Protein AF-A0A085MP18-F1 (afdb_monomer_lite)

Foldseek 3Di:
DDDDVVVVVVVVVPPCPDDDDDDDPVVVVVVLPDDPPCPVCVVLVVVLCVVPVDLCPLLVVLLVVCVVDPLAADPPVSVVVLVVSLVVLVVVLVVLVVVVVVPDVVCPSVNVSSVVRSVVSVVSVCSNVVSNLVVLVVCCLAVNLDDDPVSVNRDDPVSVVVSNVVNVVQQVVQCVVPVVNPDDPSPDPDPDPDPDDDDDDPDPPPDDPPDDDDD

Organism: NCBI:txid68888

pLDDT: mean 71.6, std 22.75, range [28.17, 95.94]

Radius of gyration: 25.49 Å; chains: 1; bounding box: 56×32×98 Å

Secondary structure (DSSP, 8-state):
---SHHHHHHHHTT---PPPS---HHHHHHHTT--S-HHHHHHHHHHHHHH-TTTTHHHHHHHHHHHHSTTPSP-HHHHHHHHHHHHHHHHHHHHHHHHHHTT-GGGHHHHHHHHHHHHHHHHHHHHHHHHHHHHHHHHHHHT-SS--HHHHHTS-HHHHHHHHHHHHHHHHHHHHH-TTS---TTS--S--S-S----------TT--S-----

Sequence (215 aa):
MAAPAIDEWNYRCRRTSWPPRRQNSRQVLFDALEFKSPEKFNNHFKYSITKNPYRMNACVHLVEETIREPLQQYQDERLRSIFEEMKNLYDSNKMDVQSAIEGSPELFTIIQDRHCSILRMKRCVIAYLYHRLKEIERLRWTTGGVLPMDVRENLSEMEIEWFQNYSRNLTFYMGSVDPDGFLDLTQNMQPPENLYVRVMSCVFPKSVASQWPTF

Inter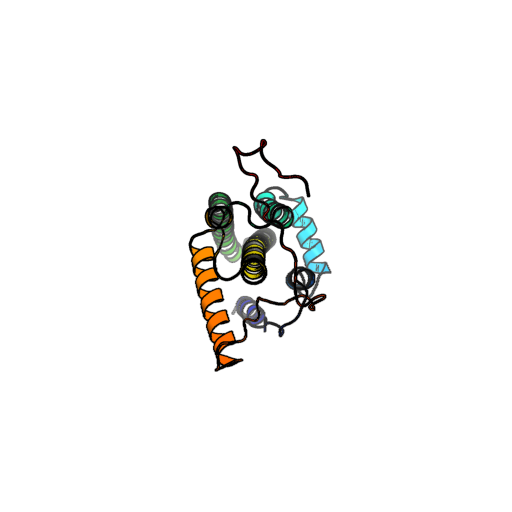Pro domains:
  IPR005339 GINS complex, subunit Psf1 [PTHR12914] (62-200)
  IPR005339 GINS complex, subunit Psf1 [cd11710] (74-178)
  IPR021151 GINS subunit, domain A [PF05916] (114-176)
  IPR036224 GINS, helical bundle-like domain superfamily [SSF158573] (66-192)

Structure (mmCIF, N/CA/C/O backbone):
data_AF-A0A085MP18-F1
#
_entry.id   AF-A0A085MP18-F1
#
loop_
_atom_site.group_PDB
_atom_site.id
_atom_site.type_symbol
_atom_site.label_atom_id
_atom_site.label_alt_id
_atom_site.label_comp_id
_atom_site.label_asym_id
_atom_site.label_entity_id
_atom_site.label_seq_id
_atom_site.pdbx_PDB_ins_code
_atom_site.Cartn_x
_atom_site.Cartn_y
_atom_site.Cartn_z
_atom_site.occupancy
_atom_site.B_iso_or_equiv
_atom_site.auth_seq_id
_atom_site.auth_comp_id
_atom_site.auth_asym_id
_atom_site.auth_atom_id
_atom_site.pdbx_PDB_model_num
ATOM 1 N N . MET A 1 1 ? -3.395 -2.450 45.069 1.00 32.38 1 MET A N 1
ATOM 2 C CA . MET A 1 1 ? -2.591 -3.451 44.333 1.00 32.38 1 MET A CA 1
ATOM 3 C C . MET A 1 1 ? -3.415 -3.956 43.154 1.00 32.38 1 MET A C 1
ATOM 5 O O . MET A 1 1 ? -4.154 -4.914 43.307 1.00 32.38 1 MET A O 1
ATOM 9 N N . ALA A 1 2 ? -3.369 -3.272 42.012 1.00 34.00 2 ALA A N 1
ATOM 10 C CA . ALA A 1 2 ? -4.040 -3.715 40.791 1.00 34.00 2 ALA A CA 1
ATOM 11 C C . ALA A 1 2 ? -3.320 -3.098 39.587 1.00 34.00 2 ALA A C 1
ATOM 13 O O . ALA A 1 2 ? -3.498 -1.914 39.334 1.00 34.00 2 ALA A O 1
ATOM 14 N N . ALA A 1 3 ? -2.464 -3.881 38.923 1.00 38.75 3 ALA A N 1
ATOM 15 C CA . ALA A 1 3 ? -2.133 -3.779 37.494 1.00 38.75 3 ALA A CA 1
ATOM 16 C C . ALA A 1 3 ? -0.996 -4.762 37.135 1.00 38.75 3 ALA A C 1
ATOM 18 O O . ALA A 1 3 ? 0.172 -4.410 37.265 1.00 38.75 3 ALA A O 1
ATOM 19 N N . PRO A 1 4 ? -1.314 -5.984 36.664 1.00 37.97 4 PRO A N 1
ATOM 20 C CA . PRO A 1 4 ? -0.376 -6.759 35.846 1.00 37.97 4 PRO A CA 1
ATOM 21 C C . PRO A 1 4 ? -0.887 -7.019 34.412 1.00 37.97 4 PRO A C 1
ATOM 23 O O . PRO A 1 4 ? -0.125 -7.456 33.557 1.00 37.97 4 PRO A O 1
ATOM 26 N N . ALA A 1 5 ? -2.161 -6.739 34.107 1.00 36.97 5 ALA A N 1
ATOM 27 C CA . ALA A 1 5 ? -2.796 -7.188 32.860 1.00 36.97 5 ALA A CA 1
ATOM 28 C C . ALA A 1 5 ? -2.488 -6.320 31.620 1.00 36.97 5 ALA A C 1
ATOM 30 O O . ALA A 1 5 ? -2.564 -6.808 30.493 1.00 36.97 5 ALA A O 1
ATOM 31 N N . ILE A 1 6 ? -2.124 -5.046 31.806 1.00 34.44 6 ILE A N 1
ATOM 32 C CA . ILE A 1 6 ? -1.805 -4.125 30.697 1.00 34.44 6 ILE A CA 1
ATOM 33 C C . ILE A 1 6 ? -0.374 -4.341 30.172 1.00 34.44 6 ILE A C 1
ATOM 35 O O . ILE A 1 6 ? -0.136 -4.236 28.965 1.00 34.44 6 ILE A O 1
ATOM 39 N N . ASP A 1 7 ? 0.561 -4.745 31.034 1.00 31.95 7 ASP A N 1
ATOM 40 C CA . ASP A 1 7 ? 1.958 -4.958 30.640 1.00 31.95 7 ASP A CA 1
ATOM 41 C C . ASP A 1 7 ? 2.177 -6.274 29.879 1.00 31.95 7 ASP A C 1
ATOM 43 O O . ASP A 1 7 ? 2.961 -6.306 28.927 1.00 31.95 7 ASP A O 1
ATOM 47 N N . GLU A 1 8 ? 1.413 -7.333 30.176 1.00 31.97 8 GLU A N 1
ATOM 48 C CA . GLU A 1 8 ? 1.431 -8.565 29.369 1.00 31.97 8 GLU A CA 1
ATOM 49 C C . GLU A 1 8 ? 0.934 -8.343 27.929 1.00 31.97 8 GLU A C 1
ATOM 51 O O . GLU A 1 8 ? 1.413 -8.997 26.993 1.00 31.97 8 GLU A O 1
ATOM 56 N N . TRP A 1 9 ? 0.013 -7.396 27.724 1.00 32.53 9 TRP A N 1
ATOM 57 C CA . TRP A 1 9 ? -0.527 -7.063 26.401 1.00 32.53 9 TRP A CA 1
ATOM 58 C C . TRP A 1 9 ? 0.508 -6.354 25.517 1.00 32.53 9 TRP A C 1
ATOM 60 O O . TRP A 1 9 ? 0.686 -6.707 24.345 1.00 32.53 9 TRP A O 1
ATOM 70 N N . ASN A 1 10 ? 1.280 -5.432 26.100 1.00 32.09 10 ASN A N 1
ATOM 71 C CA . ASN A 1 10 ? 2.396 -4.763 25.425 1.00 32.09 10 ASN A CA 1
ATOM 72 C C . ASN A 1 10 ? 3.589 -5.703 25.171 1.00 32.09 10 ASN A C 1
ATOM 74 O O . ASN A 1 10 ? 4.330 -5.526 24.197 1.00 32.09 10 ASN A O 1
ATOM 78 N N . TYR A 1 11 ? 3.776 -6.728 26.007 1.00 30.67 11 TYR A N 1
ATOM 79 C CA . TYR A 1 11 ? 4.850 -7.713 25.844 1.00 30.67 11 TYR A CA 1
ATOM 80 C C . TYR A 1 11 ? 4.586 -8.692 24.687 1.00 30.67 11 TYR A C 1
ATOM 82 O O . TYR A 1 11 ? 5.515 -9.120 23.998 1.00 30.67 11 TYR A O 1
ATOM 90 N N . ARG A 1 12 ? 3.314 -9.011 24.406 1.00 32.72 12 ARG A N 1
ATOM 91 C CA . ARG A 1 12 ? 2.933 -9.980 23.363 1.00 32.72 12 ARG A CA 1
ATOM 92 C C . ARG A 1 12 ? 2.954 -9.395 21.941 1.00 32.72 12 ARG A C 1
ATOM 94 O O . ARG A 1 12 ? 3.160 -10.142 20.987 1.00 32.72 12 ARG A O 1
ATOM 101 N N . CYS A 1 13 ? 2.854 -8.070 21.793 1.00 34.66 13 CYS A N 1
ATOM 102 C CA . CYS A 1 13 ? 2.978 -7.383 20.498 1.00 34.66 13 CYS A CA 1
ATOM 103 C C . CYS A 1 13 ? 4.426 -7.288 19.971 1.00 34.66 13 CYS A C 1
ATOM 105 O O . CYS A 1 13 ? 4.623 -7.086 18.775 1.00 34.66 13 CYS A O 1
ATOM 107 N N . ARG A 1 14 ? 5.448 -7.484 20.821 1.00 29.56 14 ARG A N 1
ATOM 108 C CA . ARG A 1 14 ? 6.875 -7.405 20.439 1.00 29.56 14 ARG A CA 1
ATOM 109 C C . ARG A 1 14 ? 7.450 -8.669 19.778 1.00 29.56 14 ARG A C 1
ATOM 111 O O . ARG A 1 14 ? 8.586 -8.634 19.321 1.00 29.56 14 ARG A O 1
ATOM 118 N N . ARG A 1 15 ? 6.698 -9.776 19.688 1.00 28.17 15 ARG A N 1
ATOM 119 C CA . ARG A 1 15 ? 7.160 -11.057 19.099 1.00 28.17 15 ARG A CA 1
ATOM 120 C C . ARG A 1 15 ? 6.639 -11.339 17.682 1.00 28.17 15 ARG A C 1
ATOM 122 O O . ARG A 1 15 ? 6.400 -12.491 17.335 1.00 28.17 15 ARG A O 1
ATOM 129 N N . THR A 1 16 ? 6.479 -10.324 16.840 1.00 34.88 16 THR A N 1
ATOM 130 C CA . THR A 1 16 ? 6.367 -10.549 15.387 1.00 34.88 16 THR A CA 1
ATOM 131 C C . THR A 1 16 ? 7.745 -10.387 14.752 1.00 34.88 16 THR A 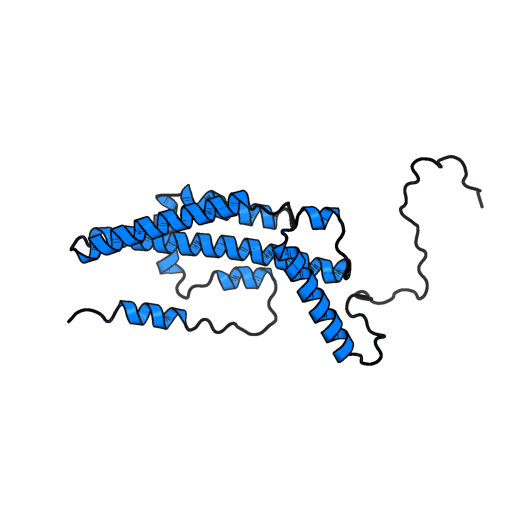C 1
ATOM 133 O O . THR A 1 16 ? 8.039 -9.424 14.053 1.00 34.88 16 THR A O 1
ATOM 136 N N . SER A 1 17 ? 8.636 -11.338 15.041 1.00 30.42 17 SER A N 1
ATOM 137 C CA . SER A 1 17 ? 9.819 -11.545 14.209 1.00 30.42 17 SER A CA 1
ATOM 138 C C . SER A 1 17 ? 9.333 -11.952 12.817 1.00 30.42 17 SER A C 1
ATOM 140 O O . SER A 1 17 ? 8.748 -13.023 12.657 1.00 30.42 17 SER A O 1
ATOM 142 N N . TRP A 1 18 ? 9.522 -11.067 11.841 1.00 30.58 18 TRP A N 1
ATOM 143 C CA . TRP A 1 18 ? 9.264 -11.321 10.424 1.00 30.58 18 TRP A CA 1
ATOM 144 C C . TRP A 1 18 ? 9.945 -12.626 9.969 1.00 30.58 18 TRP A C 1
ATOM 146 O O . TRP A 1 18 ? 11.120 -12.819 10.291 1.00 30.58 18 TRP A O 1
ATOM 156 N N . PRO A 1 19 ? 9.263 -13.522 9.230 1.00 28.81 19 PRO A N 1
ATOM 157 C CA . PRO A 1 19 ? 9.902 -14.714 8.685 1.00 28.81 19 PRO A CA 1
ATOM 158 C C . PRO A 1 19 ? 10.741 -14.365 7.434 1.00 28.81 19 PRO A C 1
ATOM 160 O O . PRO A 1 19 ? 10.497 -13.341 6.787 1.00 28.81 19 PRO A O 1
ATOM 163 N N . PRO A 1 20 ? 11.748 -15.187 7.077 1.00 30.53 20 PRO A N 1
ATOM 164 C CA . PRO A 1 20 ? 12.646 -14.904 5.963 1.00 30.53 20 PRO A CA 1
ATOM 165 C C . PRO A 1 20 ? 12.002 -15.155 4.586 1.00 30.53 20 PRO A C 1
ATOM 167 O O . PRO A 1 20 ? 11.101 -15.974 4.422 1.00 30.53 20 PRO A O 1
ATOM 170 N N . ARG A 1 21 ? 12.504 -14.413 3.587 1.00 42.03 21 ARG A N 1
ATOM 171 C CA . ARG A 1 21 ? 12.051 -14.340 2.184 1.00 42.03 21 ARG A CA 1
ATOM 172 C C . ARG A 1 21 ? 11.872 -15.703 1.505 1.00 42.03 21 ARG A C 1
ATOM 174 O O . ARG A 1 21 ? 12.857 -16.380 1.230 1.00 42.03 21 ARG A O 1
ATOM 181 N N . ARG A 1 22 ? 10.633 -15.979 1.088 1.00 39.25 22 ARG A N 1
ATOM 182 C CA . ARG A 1 22 ? 10.172 -16.434 -0.247 1.00 39.25 22 ARG A CA 1
ATOM 183 C C . ARG A 1 22 ? 8.798 -17.074 -0.057 1.00 39.25 22 ARG A C 1
ATOM 185 O O . ARG A 1 22 ? 8.693 -18.283 0.095 1.00 39.25 22 ARG A O 1
ATOM 192 N N . GLN A 1 23 ? 7.741 -16.271 -0.066 1.00 33.69 23 GLN A N 1
ATOM 193 C CA . GLN A 1 23 ? 6.381 -16.799 -0.107 1.00 33.69 23 GLN A CA 1
ATOM 194 C C . GLN A 1 23 ? 5.549 -16.022 -1.120 1.00 33.69 23 GLN A C 1
ATOM 196 O O . GLN A 1 23 ? 5.652 -14.804 -1.251 1.00 33.69 23 GLN A O 1
ATOM 201 N N . ASN A 1 24 ? 4.785 -16.802 -1.879 1.00 34.78 24 ASN A N 1
ATOM 202 C CA . ASN A 1 24 ? 3.879 -16.407 -2.945 1.00 34.78 24 ASN A CA 1
ATOM 203 C C . ASN A 1 24 ? 2.939 -15.288 -2.452 1.00 34.78 24 ASN A C 1
ATOM 205 O O . ASN A 1 24 ? 2.485 -15.342 -1.311 1.00 34.78 24 ASN A O 1
ATOM 209 N N . SER A 1 25 ? 2.618 -14.287 -3.275 1.00 35.41 25 SER A N 1
ATOM 210 C CA . SER A 1 25 ? 1.815 -13.111 -2.871 1.00 35.41 25 SER A CA 1
ATOM 211 C C . SER A 1 25 ? 0.443 -13.475 -2.278 1.00 35.41 25 SER A C 1
ATOM 213 O O . SER A 1 25 ? -0.059 -12.774 -1.402 1.00 35.41 25 SER A O 1
ATOM 215 N N . ARG A 1 26 ? -0.118 -14.629 -2.663 1.00 35.62 26 ARG A N 1
ATOM 216 C CA . ARG A 1 26 ? -1.319 -15.217 -2.041 1.00 35.62 26 ARG A CA 1
ATOM 217 C C . ARG A 1 26 ? -1.088 -15.760 -0.626 1.00 35.62 26 ARG A C 1
ATOM 219 O O . ARG A 1 26 ? -1.972 -15.630 0.211 1.00 35.62 26 ARG A O 1
ATOM 226 N N . GLN A 1 27 ? 0.084 -16.329 -0.347 1.00 34.81 27 GLN A N 1
ATOM 227 C CA . GLN A 1 27 ? 0.436 -16.876 0.967 1.00 34.81 27 GLN A CA 1
ATOM 228 C C . GLN A 1 27 ? 0.750 -15.763 1.970 1.00 34.81 27 GLN A C 1
ATOM 230 O O . GLN A 1 27 ? 0.351 -15.859 3.116 1.00 34.81 27 GLN A O 1
ATOM 235 N N . VAL A 1 28 ? 1.363 -14.658 1.533 1.00 41.47 28 VAL A N 1
ATOM 236 C CA . VAL A 1 28 ? 1.602 -13.484 2.396 1.00 41.47 28 VAL A CA 1
ATOM 237 C C . VAL A 1 28 ? 0.282 -12.875 2.889 1.00 41.47 28 VAL A C 1
ATOM 239 O O . VAL A 1 28 ? 0.182 -12.463 4.043 1.00 41.47 28 VAL A O 1
ATOM 242 N N . LEU A 1 29 ? -0.751 -12.861 2.038 1.00 41.00 29 LEU A N 1
ATOM 243 C CA . LEU A 1 29 ? -2.108 -12.454 2.416 1.00 41.00 29 LEU A CA 1
ATOM 244 C C . LEU A 1 29 ? -2.783 -13.464 3.355 1.00 41.00 29 LEU A C 1
ATOM 246 O O . LEU A 1 29 ? -3.494 -13.048 4.264 1.00 41.00 29 LEU A O 1
ATOM 250 N N . PHE A 1 30 ? -2.548 -14.764 3.162 1.00 35.88 30 PHE A N 1
ATOM 251 C CA . PHE A 1 30 ? -3.090 -15.826 4.018 1.00 35.88 30 PHE A CA 1
ATOM 252 C C . PHE A 1 30 ? -2.423 -15.851 5.405 1.00 35.88 30 PHE A C 1
ATOM 254 O O . PHE A 1 30 ? -3.110 -15.905 6.421 1.00 35.88 30 PHE A O 1
ATOM 261 N N . ASP A 1 31 ? -1.102 -15.692 5.466 1.00 34.47 31 ASP A N 1
ATOM 262 C CA . ASP A 1 31 ? -0.315 -15.720 6.703 1.00 34.47 31 ASP A CA 1
ATOM 263 C C . ASP A 1 31 ? -0.487 -14.421 7.518 1.00 34.47 31 ASP A C 1
ATOM 265 O O . ASP A 1 31 ? -0.469 -14.444 8.749 1.00 34.47 31 ASP A O 1
ATOM 269 N N . ALA A 1 32 ? -0.760 -13.279 6.866 1.00 41.66 32 ALA A N 1
ATOM 270 C CA . ALA A 1 32 ? -1.139 -12.031 7.544 1.00 41.66 32 ALA A CA 1
ATOM 271 C C . ALA A 1 32 ? -2.483 -12.128 8.300 1.00 41.66 32 ALA A C 1
ATOM 273 O O . ALA A 1 32 ? -2.793 -11.274 9.142 1.00 41.66 32 ALA A O 1
ATOM 274 N N . LEU A 1 33 ? -3.284 -13.160 8.017 1.00 43.19 33 LEU A N 1
ATOM 275 C CA . LEU A 1 33 ? -4.575 -13.414 8.653 1.00 43.19 33 LEU A CA 1
ATOM 276 C C . LEU A 1 33 ? -4.480 -14.360 9.864 1.00 43.19 33 LEU A C 1
ATOM 278 O O . LEU A 1 33 ? -5.434 -14.421 10.644 1.00 43.19 33 LEU A O 1
ATOM 282 N N . GLU A 1 34 ? -3.348 -15.027 10.106 1.00 34.56 34 GLU A N 1
ATOM 283 C CA . GLU A 1 34 ? -3.232 -16.031 11.172 1.00 34.56 34 GLU A CA 1
ATOM 284 C C . GLU A 1 34 ? -2.767 -15.447 12.518 1.00 34.56 34 GLU A C 1
ATOM 286 O O . GLU A 1 34 ? -1.608 -15.510 12.931 1.00 34.56 34 GLU A O 1
ATOM 291 N N . PHE A 1 35 ? -3.729 -14.912 13.275 1.00 40.66 35 PHE A N 1
ATOM 292 C CA . PHE A 1 35 ? -3.601 -14.770 14.728 1.00 40.66 35 PHE A CA 1
ATOM 293 C C . PHE A 1 35 ? -3.874 -16.139 15.384 1.00 40.66 35 PHE A C 1
ATOM 295 O O . PHE A 1 35 ? -4.904 -16.754 15.123 1.00 40.66 35 PHE A O 1
ATOM 302 N N . LYS A 1 36 ? -2.954 -16.608 16.243 1.00 39.28 36 LYS A N 1
ATOM 303 C CA . LYS A 1 36 ? -2.778 -17.996 16.752 1.00 39.28 36 LYS A CA 1
ATOM 304 C C . LYS A 1 36 ? -3.931 -18.670 17.541 1.00 39.28 36 LYS A C 1
ATOM 306 O O . LYS A 1 36 ? -3.693 -19.624 18.274 1.00 39.28 36 LYS A O 1
ATOM 311 N N . SER A 1 37 ? -5.182 -18.244 17.410 1.00 38.84 37 SER A N 1
ATOM 312 C CA . SER A 1 37 ? -6.337 -19.070 17.792 1.00 38.84 37 SER A CA 1
ATOM 313 C C . SER A 1 37 ? -7.547 -18.665 16.947 1.00 38.84 37 SER A C 1
ATOM 315 O O . SER A 1 37 ? -8.256 -17.720 17.309 1.00 38.84 37 SER A O 1
ATOM 317 N N . PRO A 1 38 ? -7.778 -19.354 15.814 1.00 41.84 38 PRO A N 1
ATOM 318 C CA . PRO A 1 38 ? -8.824 -18.996 14.864 1.00 41.84 38 PRO A CA 1
ATOM 319 C C . PRO A 1 38 ? -10.209 -19.011 15.509 1.00 41.84 38 PRO A C 1
ATOM 321 O O . PRO A 1 38 ? -11.009 -18.123 15.267 1.00 41.84 38 PRO A O 1
ATOM 324 N N . GLU A 1 39 ? -10.495 -19.967 16.390 1.00 39.00 39 GLU A N 1
ATOM 325 C CA . GLU A 1 39 ? -11.868 -20.257 16.821 1.00 39.00 39 GLU A CA 1
ATOM 326 C C . GLU A 1 39 ? -12.457 -19.230 17.798 1.00 39.00 39 GLU A C 1
ATOM 328 O O . GLU A 1 39 ? -13.614 -18.829 17.661 1.00 39.00 39 GLU A O 1
ATOM 333 N N . LYS A 1 40 ? -11.663 -18.748 18.764 1.00 37.41 40 LYS A N 1
ATOM 334 C CA . LYS A 1 40 ? -12.136 -17.774 19.766 1.00 37.41 40 LYS A CA 1
ATOM 335 C C . LYS A 1 40 ? -12.283 -16.373 19.185 1.00 37.41 40 LYS A C 1
ATOM 337 O O . LYS A 1 40 ? -13.227 -15.668 19.534 1.00 37.41 40 LYS A O 1
ATOM 342 N N . PHE A 1 41 ? -11.389 -15.999 18.269 1.00 41.78 41 PHE A N 1
ATOM 343 C CA . PHE A 1 41 ? -11.536 -14.775 17.494 1.00 41.78 41 PHE A CA 1
ATOM 344 C C . PHE A 1 41 ? -12.759 -14.899 16.585 1.00 41.78 41 PHE A C 1
ATOM 346 O O . PHE A 1 41 ? -13.673 -14.105 16.715 1.00 41.78 41 PHE A O 1
ATOM 353 N N . ASN A 1 42 ? -12.859 -15.951 15.769 1.00 41.97 42 ASN A N 1
ATOM 354 C CA . ASN A 1 42 ? -13.912 -16.109 14.761 1.00 41.97 42 ASN A CA 1
ATOM 355 C C . ASN A 1 42 ? -15.337 -16.142 15.351 1.00 41.97 42 ASN A C 1
ATOM 357 O O . ASN A 1 42 ? -16.258 -15.627 14.727 1.00 41.97 42 ASN A O 1
ATOM 361 N N . ASN A 1 43 ? -15.535 -16.653 16.572 1.00 37.81 43 ASN A N 1
ATOM 362 C CA . ASN A 1 43 ? -16.853 -16.638 17.221 1.00 37.81 43 ASN A CA 1
ATOM 363 C C . ASN A 1 43 ? -17.251 -15.256 17.769 1.00 37.81 43 ASN A C 1
ATOM 365 O O . ASN A 1 43 ? -18.392 -14.841 17.580 1.00 37.81 43 ASN A O 1
ATOM 369 N N . HIS A 1 44 ? -16.328 -14.511 18.387 1.00 42.28 44 HIS A N 1
ATOM 370 C CA . HIS A 1 44 ? -16.600 -13.134 18.828 1.00 42.28 44 HIS A CA 1
ATOM 371 C C . HIS A 1 44 ? -16.681 -12.167 17.631 1.00 42.28 44 HIS A C 1
ATOM 373 O O . HIS A 1 44 ? -17.521 -11.275 17.602 1.00 42.28 44 HIS A O 1
ATOM 379 N N . PHE A 1 45 ? -15.870 -12.422 16.601 1.00 44.78 45 PHE A N 1
ATOM 380 C CA . PHE A 1 45 ? -15.791 -11.670 15.349 1.00 44.78 45 PHE A CA 1
ATOM 381 C C . PHE A 1 45 ? -17.021 -11.885 14.458 1.00 44.78 45 PHE A C 1
ATOM 383 O O . PHE A 1 45 ? -17.520 -10.937 13.862 1.00 44.78 45 PHE A O 1
ATOM 390 N N . LYS A 1 46 ? -17.581 -13.104 14.404 1.00 42.75 46 LYS A N 1
ATOM 391 C CA . LYS A 1 46 ? -18.899 -13.340 13.788 1.00 42.75 46 LYS A CA 1
ATOM 392 C C . LYS A 1 46 ? -19.986 -12.537 14.500 1.00 42.75 46 LYS A C 1
ATOM 394 O O . LYS A 1 46 ? -20.789 -11.904 13.826 1.00 42.75 46 LYS A O 1
ATOM 399 N N . TYR A 1 47 ? -19.972 -12.508 15.834 1.00 39.66 47 TYR A N 1
ATOM 400 C CA . TYR A 1 47 ? -20.948 -11.758 16.631 1.00 39.66 47 TYR A CA 1
ATOM 401 C C . TYR A 1 47 ? -20.849 -10.233 16.445 1.00 39.66 47 TYR A C 1
ATOM 403 O O . TYR A 1 47 ? -21.882 -9.563 16.356 1.00 39.66 47 TYR A O 1
ATOM 411 N N . SER A 1 48 ? -19.644 -9.671 16.327 1.00 41.25 48 SER A N 1
ATOM 412 C CA . SER A 1 48 ? -19.465 -8.240 16.057 1.00 41.25 48 SER A CA 1
ATOM 413 C C . SER A 1 48 ? -19.801 -7.840 14.621 1.00 41.25 48 SER A C 1
ATOM 415 O O . SER A 1 48 ? -20.512 -6.855 14.413 1.00 41.25 48 SER A O 1
ATOM 417 N N . ILE A 1 49 ? -19.403 -8.646 13.627 1.00 43.56 49 ILE A N 1
ATOM 418 C CA . ILE A 1 49 ? -19.783 -8.440 12.218 1.00 43.56 49 ILE A CA 1
ATOM 419 C C . ILE A 1 49 ? -21.311 -8.451 12.055 1.00 43.56 49 ILE A C 1
ATOM 421 O O . ILE A 1 49 ? -21.848 -7.652 11.290 1.00 43.56 49 ILE A O 1
ATOM 425 N N . THR A 1 50 ? -22.030 -9.298 12.801 1.00 45.38 50 THR A N 1
ATOM 426 C CA . THR A 1 50 ? -23.501 -9.347 12.736 1.00 45.38 50 THR A CA 1
ATOM 427 C C . THR A 1 50 ? -24.206 -8.146 13.368 1.00 45.38 50 THR A C 1
ATOM 429 O O . THR A 1 50 ? -25.353 -7.885 13.017 1.00 45.38 50 THR A O 1
ATOM 432 N N . LYS A 1 51 ? -23.559 -7.400 14.277 1.00 44.25 51 LYS A N 1
ATOM 433 C CA . LYS A 1 51 ? -24.188 -6.254 14.959 1.00 44.25 51 LYS A CA 1
ATOM 434 C C . LYS A 1 51 ? -23.888 -4.901 14.315 1.00 44.25 51 LYS A C 1
ATOM 436 O O . LYS A 1 51 ? -24.672 -3.977 14.514 1.00 44.25 51 LYS A O 1
ATOM 441 N N . ASN A 1 52 ? -22.809 -4.764 13.540 1.00 48.34 52 ASN A N 1
ATOM 442 C CA . ASN A 1 52 ? -22.530 -3.522 12.813 1.00 48.34 52 ASN A CA 1
ATOM 443 C C . ASN A 1 52 ? -21.839 -3.770 11.455 1.00 48.34 52 ASN A C 1
ATOM 445 O O . ASN A 1 52 ? -20.666 -3.435 11.276 1.00 48.34 52 ASN A O 1
ATOM 449 N N . PRO A 1 53 ? -22.558 -4.355 10.480 1.00 52.31 53 PRO A N 1
ATOM 450 C CA . PRO A 1 53 ? -21.997 -4.718 9.181 1.00 52.31 53 PRO A CA 1
ATOM 451 C C . PRO A 1 53 ? -21.618 -3.508 8.318 1.00 52.31 53 PRO A C 1
ATOM 453 O O . PRO A 1 53 ? -20.996 -3.698 7.286 1.00 52.31 53 PRO A O 1
ATOM 456 N N . TYR A 1 54 ? -21.968 -2.276 8.702 1.00 53.69 54 TYR A N 1
ATOM 457 C CA . TYR A 1 54 ? -21.831 -1.103 7.834 1.00 53.69 54 TYR A CA 1
ATOM 458 C C . TYR A 1 54 ? -20.525 -0.321 8.019 1.00 53.69 54 TYR A C 1
ATOM 460 O O . TYR A 1 54 ? -20.036 0.256 7.051 1.00 53.69 54 TYR A O 1
ATOM 468 N N . ARG A 1 55 ? -19.915 -0.338 9.215 1.00 57.00 55 ARG A N 1
ATOM 469 C CA . ARG A 1 55 ? -18.709 0.469 9.511 1.00 57.00 55 ARG A CA 1
ATOM 470 C C . ARG A 1 55 ? -17.466 0.055 8.714 1.00 57.00 55 ARG A C 1
ATOM 472 O O . ARG A 1 55 ? -16.651 0.877 8.340 1.00 57.00 55 ARG A O 1
ATOM 479 N N . MET A 1 56 ? -17.311 -1.229 8.390 1.00 66.00 56 MET A N 1
ATOM 480 C CA . MET A 1 56 ? -16.089 -1.729 7.732 1.00 66.00 56 MET A CA 1
ATOM 481 C C . MET A 1 56 ? -16.169 -1.833 6.211 1.00 66.00 56 MET A C 1
ATOM 483 O O . MET A 1 56 ? -15.155 -2.137 5.576 1.00 66.00 56 MET A O 1
ATOM 487 N N . ASN A 1 57 ? -17.343 -1.612 5.619 1.00 74.44 57 ASN A N 1
ATOM 488 C CA . ASN A 1 57 ? -17.571 -1.904 4.204 1.00 74.44 57 ASN A CA 1
ATOM 489 C C . ASN A 1 57 ? -16.658 -1.079 3.298 1.00 74.44 57 ASN A C 1
ATOM 491 O O . ASN A 1 57 ? -16.122 -1.610 2.331 1.00 74.44 57 ASN A O 1
ATOM 495 N N . ALA A 1 58 ? -16.381 0.177 3.658 1.00 78.56 58 ALA A N 1
ATOM 496 C CA . ALA A 1 58 ? -15.492 1.038 2.884 1.00 78.56 58 ALA A CA 1
ATOM 497 C C . ALA A 1 58 ? -14.068 0.465 2.755 1.00 78.56 58 ALA A C 1
ATOM 499 O O . ALA A 1 58 ? -13.517 0.448 1.656 1.00 78.56 58 ALA A O 1
ATOM 500 N N . CYS A 1 59 ? -13.499 -0.052 3.851 1.00 80.94 59 CYS A N 1
ATOM 501 C CA . CYS A 1 59 ? -12.161 -0.654 3.869 1.00 80.94 59 CYS A CA 1
ATOM 502 C C . CYS A 1 59 ? -12.096 -1.967 3.082 1.00 80.94 59 CYS A C 1
ATOM 504 O O . CYS A 1 59 ? -11.098 -2.248 2.425 1.00 80.94 59 CYS A O 1
ATOM 506 N N . VAL A 1 60 ? -13.136 -2.796 3.191 1.00 81.62 60 VAL A N 1
ATOM 507 C CA . VAL A 1 60 ? -13.183 -4.099 2.514 1.00 81.62 60 VAL A CA 1
ATOM 508 C C . VAL A 1 60 ? -13.342 -3.903 1.011 1.00 81.62 60 VAL A C 1
ATOM 510 O O . VAL A 1 60 ? -12.562 -4.466 0.249 1.00 81.62 60 VAL A O 1
ATOM 513 N N . HIS A 1 61 ? -14.262 -3.034 0.592 1.00 85.00 61 HIS A N 1
ATOM 514 C CA . HIS A 1 61 ? -14.448 -2.707 -0.818 1.00 85.00 61 HIS A CA 1
ATOM 515 C C . HIS A 1 61 ? -13.195 -2.087 -1.444 1.00 85.00 61 HIS A C 1
ATOM 517 O O . HIS A 1 61 ? -12.838 -2.465 -2.553 1.00 85.00 61 HIS A O 1
ATOM 523 N N . LEU A 1 62 ? -12.464 -1.230 -0.717 1.00 86.19 62 LEU A N 1
ATOM 524 C CA . LEU A 1 62 ? -11.181 -0.691 -1.187 1.00 86.19 62 LEU A CA 1
ATOM 525 C C . LEU A 1 62 ? -10.182 -1.808 -1.551 1.00 86.19 62 LEU A C 1
ATOM 527 O O . LEU A 1 62 ? -9.506 -1.744 -2.578 1.00 86.19 62 LEU A O 1
ATOM 531 N N . VAL A 1 63 ? -10.093 -2.848 -0.718 1.00 85.94 63 VAL A N 1
ATOM 532 C CA . VAL A 1 63 ? -9.206 -3.993 -0.972 1.00 85.94 63 VAL A CA 1
ATOM 533 C C . VAL A 1 63 ? -9.720 -4.843 -2.136 1.00 85.94 63 VAL A C 1
ATOM 535 O O . VAL A 1 63 ? -8.933 -5.233 -2.994 1.00 85.94 63 VAL A O 1
ATOM 538 N N . GLU A 1 64 ? -11.024 -5.115 -2.196 1.00 85.69 64 GLU A N 1
ATOM 539 C CA . GLU A 1 64 ? -11.635 -5.900 -3.277 1.00 85.69 64 GLU A CA 1
ATOM 540 C C . GLU A 1 64 ? -11.470 -5.241 -4.651 1.00 85.69 64 GLU A C 1
ATOM 542 O O . GLU A 1 64 ? -11.129 -5.922 -5.618 1.00 85.69 64 GLU A O 1
ATOM 547 N N . GLU A 1 65 ? -11.680 -3.927 -4.739 1.00 86.69 65 GLU A N 1
ATOM 548 C CA . GLU A 1 65 ? -11.482 -3.137 -5.960 1.00 86.69 65 GLU A CA 1
ATOM 549 C C . GLU A 1 65 ? -10.026 -3.216 -6.433 1.00 86.69 65 GLU A C 1
ATOM 551 O O . GLU A 1 65 ? -9.762 -3.516 -7.594 1.00 86.69 65 GLU A O 1
ATOM 556 N N . THR A 1 66 ? -9.080 -3.071 -5.504 1.00 86.06 66 THR A N 1
ATOM 557 C CA . THR A 1 66 ? -7.638 -3.092 -5.800 1.00 86.06 66 THR A CA 1
ATOM 558 C C . THR A 1 66 ? -7.146 -4.447 -6.306 1.00 86.06 66 THR A C 1
ATOM 560 O O . THR A 1 66 ? -6.188 -4.514 -7.075 1.00 86.06 66 THR A O 1
ATOM 563 N N . ILE A 1 67 ? -7.792 -5.538 -5.884 1.00 85.00 67 ILE A N 1
ATOM 564 C CA . ILE A 1 67 ? -7.500 -6.887 -6.385 1.00 85.00 67 ILE A CA 1
ATOM 565 C C . ILE A 1 67 ? -8.050 -7.076 -7.806 1.00 85.00 67 ILE A C 1
ATOM 567 O O . ILE A 1 67 ? -7.454 -7.808 -8.596 1.00 85.00 67 ILE A O 1
ATOM 571 N N . ARG A 1 68 ? -9.189 -6.453 -8.136 1.00 86.44 68 ARG A N 1
ATOM 572 C CA . ARG A 1 68 ? -9.807 -6.557 -9.468 1.00 86.44 68 ARG A CA 1
ATOM 573 C C . ARG A 1 68 ? -9.049 -5.742 -10.504 1.00 86.44 68 ARG A C 1
ATOM 575 O O . ARG A 1 68 ? -8.778 -6.246 -11.589 1.00 86.44 68 ARG A O 1
ATOM 582 N N . GLU A 1 69 ? -8.721 -4.504 -10.160 1.00 84.81 69 GLU A N 1
ATOM 583 C CA . GLU A 1 69 ? -8.060 -3.562 -11.053 1.00 84.81 69 GLU A CA 1
ATOM 584 C C . GLU A 1 69 ? -6.785 -3.031 -10.385 1.00 84.81 69 GLU A C 1
ATOM 586 O O . GLU A 1 69 ? -6.835 -2.138 -9.532 1.00 84.81 69 GLU A O 1
ATOM 591 N N . PRO A 1 70 ? -5.615 -3.593 -10.734 1.00 78.00 70 PRO A N 1
ATOM 592 C CA . PRO A 1 70 ? -4.356 -3.135 -10.174 1.00 78.00 70 PRO A CA 1
ATOM 593 C C . PRO A 1 70 ? -4.018 -1.731 -10.693 1.00 78.00 70 PRO A C 1
ATOM 595 O O . PRO A 1 70 ? -4.164 -1.444 -11.878 1.00 78.00 70 PRO A O 1
ATOM 598 N N . LEU A 1 71 ? -3.502 -0.876 -9.803 1.00 83.56 71 LEU A N 1
ATOM 599 C CA . LEU A 1 71 ? -3.021 0.480 -10.119 1.00 83.56 71 LEU A CA 1
ATOM 600 C C . LEU A 1 71 ? -4.079 1.433 -10.702 1.00 83.56 71 LEU A C 1
ATOM 602 O O . LEU A 1 71 ? -3.769 2.287 -11.532 1.00 83.56 71 LEU A O 1
ATOM 606 N N . GLN A 1 72 ? -5.311 1.345 -10.198 1.00 87.75 72 GLN A N 1
ATOM 607 C CA . GLN A 1 72 ? -6.285 2.434 -10.311 1.00 87.75 72 GLN A CA 1
ATOM 608 C C . GLN A 1 72 ? -5.754 3.736 -9.690 1.00 87.75 72 GLN A C 1
ATOM 610 O O . GLN A 1 72 ? -4.783 3.727 -8.923 1.00 87.75 72 GLN A O 1
ATOM 615 N N . GLN A 1 73 ? -6.425 4.852 -9.973 1.00 91.00 73 GLN A N 1
ATOM 616 C CA . GLN A 1 73 ? -6.124 6.138 -9.352 1.00 91.00 73 GLN A CA 1
ATOM 617 C C . GLN A 1 73 ? -6.062 6.019 -7.821 1.00 91.00 73 GLN A C 1
ATOM 619 O O . GLN A 1 73 ? -6.925 5.403 -7.189 1.00 91.00 73 GLN A O 1
ATOM 624 N N . TYR A 1 74 ? -5.019 6.594 -7.221 1.00 91.31 74 TYR A N 1
ATOM 625 C CA . TYR A 1 74 ? -4.812 6.563 -5.778 1.00 91.31 74 TYR A CA 1
ATOM 626 C C . TYR A 1 74 ? -6.008 7.176 -5.022 1.00 91.31 74 TYR A C 1
ATOM 628 O O . TYR A 1 74 ? -6.308 8.362 -5.154 1.00 91.31 74 TYR A O 1
ATOM 636 N N . GLN A 1 75 ? -6.686 6.360 -4.207 1.00 90.19 75 GLN A N 1
ATOM 637 C CA . GLN A 1 75 ? -7.913 6.744 -3.498 1.00 90.19 75 GLN A CA 1
ATOM 638 C C . GLN A 1 75 ? -7.631 7.536 -2.199 1.00 90.19 75 GLN A C 1
ATOM 640 O O . GLN A 1 75 ? -7.949 7.068 -1.103 1.00 90.19 75 GLN A O 1
ATOM 645 N N . ASP A 1 76 ? -7.039 8.734 -2.301 1.00 91.25 76 ASP A N 1
ATOM 646 C CA . ASP A 1 76 ? -6.668 9.550 -1.125 1.00 91.25 76 ASP A CA 1
ATOM 647 C C . ASP A 1 76 ? -7.881 9.920 -0.256 1.00 91.25 76 ASP A C 1
ATOM 649 O O . ASP A 1 76 ? -7.864 9.746 0.960 1.00 91.25 76 ASP A O 1
ATOM 653 N N . GLU A 1 77 ? -8.982 10.344 -0.881 1.00 91.19 77 GLU A N 1
ATOM 654 C CA . GLU A 1 77 ? -10.188 10.775 -0.161 1.00 91.19 77 GLU A CA 1
ATOM 655 C C . GLU A 1 77 ? -10.811 9.638 0.663 1.00 91.19 77 GLU A C 1
ATOM 657 O O . GLU A 1 77 ? -11.207 9.813 1.818 1.00 91.19 77 GLU A O 1
ATOM 662 N N . ARG A 1 78 ? -10.825 8.422 0.108 1.00 89.38 78 ARG A N 1
ATOM 663 C CA . ARG A 1 78 ? -11.357 7.250 0.810 1.00 89.38 78 ARG A CA 1
ATOM 664 C C . ARG A 1 78 ? -10.457 6.837 1.967 1.00 89.38 78 ARG A C 1
ATOM 666 O O . ARG A 1 78 ? -10.964 6.476 3.026 1.00 89.38 78 ARG A O 1
ATOM 673 N N . LEU A 1 79 ? -9.137 6.918 1.795 1.00 92.12 79 LEU A N 1
ATOM 674 C CA . LEU A 1 79 ? -8.190 6.679 2.883 1.00 92.12 79 LEU A CA 1
ATOM 675 C C . LEU A 1 79 ? -8.348 7.710 4.004 1.00 92.12 79 LEU A C 1
ATOM 677 O O . LEU A 1 79 ? -8.377 7.319 5.169 1.00 92.12 79 LEU A O 1
ATOM 681 N N . ARG A 1 80 ? -8.518 8.997 3.674 1.00 92.75 80 ARG A N 1
ATOM 682 C CA . ARG A 1 80 ? -8.794 10.053 4.663 1.00 92.75 80 ARG A CA 1
ATOM 683 C C . ARG A 1 80 ? -10.059 9.762 5.460 1.00 92.75 80 ARG A C 1
ATOM 685 O O . ARG A 1 80 ? -10.005 9.776 6.687 1.00 92.75 80 ARG A O 1
ATOM 692 N N . SER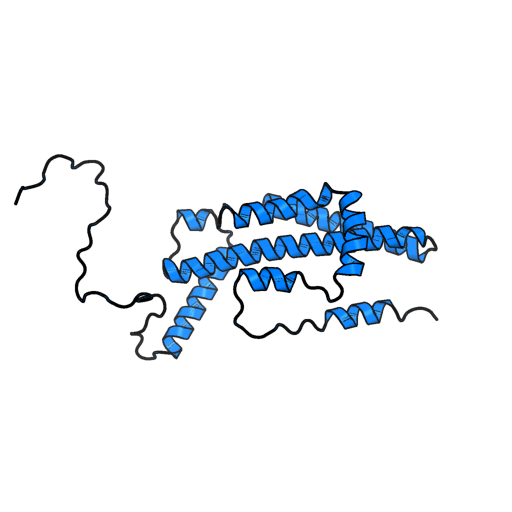 A 1 81 ? -11.150 9.411 4.779 1.00 91.62 81 SER A N 1
ATOM 693 C CA . SER A 1 81 ? -12.410 9.029 5.424 1.00 91.62 81 SER A CA 1
ATOM 694 C C . SER A 1 81 ? -12.239 7.823 6.362 1.00 91.62 81 SER A C 1
ATOM 696 O O . SER A 1 81 ? -12.681 7.858 7.511 1.00 91.62 81 SER A O 1
ATOM 698 N N . ILE A 1 82 ? -11.514 6.786 5.925 1.00 91.12 82 ILE A N 1
ATOM 699 C CA . ILE A 1 82 ? -11.196 5.613 6.754 1.00 91.12 82 ILE A CA 1
ATOM 700 C C . ILE A 1 82 ? -10.381 6.014 7.991 1.00 91.12 82 ILE A C 1
ATOM 702 O O . ILE A 1 82 ? -10.661 5.538 9.093 1.00 91.12 82 ILE A O 1
ATOM 706 N N . PHE A 1 83 ? -9.374 6.878 7.842 1.00 93.62 83 PHE A N 1
ATOM 707 C CA . PHE A 1 83 ? -8.556 7.332 8.967 1.00 93.62 83 PHE A CA 1
ATOM 708 C C . PHE A 1 83 ? -9.343 8.185 9.960 1.00 93.62 83 PHE A C 1
ATOM 710 O O . PHE A 1 83 ? -9.141 8.050 11.169 1.00 93.62 83 PHE A O 1
ATOM 717 N N . GLU A 1 84 ? -10.258 9.023 9.479 1.00 93.44 84 GLU A N 1
ATOM 718 C CA . GLU A 1 84 ? -11.158 9.794 10.331 1.00 93.44 84 GLU A CA 1
ATOM 719 C C . GLU A 1 84 ? -12.093 8.874 11.125 1.00 93.44 84 GLU A C 1
ATOM 721 O O . GLU A 1 84 ? -12.222 9.019 12.341 1.00 93.44 84 GLU A O 1
ATOM 726 N N . GLU A 1 85 ? -12.660 7.848 10.486 1.00 90.62 85 GLU A N 1
ATOM 727 C CA . GLU A 1 85 ? -13.458 6.841 11.185 1.00 90.62 85 GLU A CA 1
ATOM 728 C C . GLU A 1 85 ? -12.628 6.078 12.229 1.00 90.62 85 GLU A C 1
ATOM 730 O O . GLU A 1 85 ? -13.063 5.922 13.373 1.00 90.62 85 GLU A O 1
ATOM 735 N N . MET A 1 86 ? -11.408 5.649 11.884 1.00 91.44 86 MET A N 1
ATOM 736 C CA . MET A 1 86 ? -10.499 4.993 12.831 1.00 91.44 86 MET A CA 1
ATOM 737 C C . MET A 1 86 ? -10.202 5.880 14.044 1.00 91.44 86 MET A C 1
ATOM 739 O O . MET A 1 86 ? -10.161 5.379 15.170 1.00 91.44 86 MET A O 1
ATOM 743 N N . LYS A 1 87 ? -10.011 7.186 13.828 1.00 93.75 87 LYS A N 1
ATOM 744 C CA . LYS A 1 87 ? -9.781 8.163 14.895 1.00 93.75 87 LYS A CA 1
ATOM 745 C C . LYS A 1 87 ? -11.014 8.318 15.782 1.00 93.75 87 LYS A C 1
ATOM 747 O O . LYS A 1 87 ? -10.899 8.194 16.997 1.00 93.75 87 LYS A O 1
ATOM 752 N N . ASN A 1 88 ? -12.195 8.474 15.189 1.00 92.00 88 ASN A N 1
ATOM 753 C CA . ASN A 1 88 ? -13.453 8.581 15.928 1.00 92.00 88 ASN A CA 1
ATOM 754 C C . ASN A 1 88 ? -13.723 7.331 16.781 1.00 92.00 88 ASN A C 1
ATOM 756 O O . ASN A 1 88 ? -14.146 7.433 17.937 1.00 92.00 88 ASN A O 1
ATOM 760 N N . LEU A 1 89 ? -13.440 6.140 16.241 1.00 89.00 89 LEU A N 1
ATOM 761 C CA . LEU A 1 89 ? -13.520 4.883 16.986 1.00 89.00 89 LEU A CA 1
ATOM 762 C C . LEU A 1 89 ? -12.526 4.846 18.142 1.00 89.00 89 LEU A C 1
ATOM 764 O O . LEU A 1 89 ? -12.889 4.409 19.232 1.00 89.00 89 LEU A O 1
ATOM 768 N N . TYR A 1 90 ? -11.293 5.294 17.913 1.00 92.31 90 TYR A N 1
ATOM 769 C CA . TYR A 1 90 ? -10.253 5.335 18.933 1.00 92.31 90 TYR A CA 1
ATOM 770 C C . TYR A 1 90 ? -10.619 6.283 20.081 1.00 92.31 90 TYR A C 1
ATOM 772 O O . TYR A 1 90 ? -10.550 5.877 21.241 1.00 92.31 90 TYR A O 1
ATOM 780 N N . ASP A 1 91 ? -11.073 7.496 19.769 1.00 93.75 91 ASP A N 1
ATOM 781 C CA . ASP A 1 91 ? -11.457 8.500 20.763 1.00 93.75 91 ASP A CA 1
ATOM 782 C C . ASP A 1 91 ? -12.672 8.033 21.580 1.00 93.75 91 ASP A C 1
ATOM 784 O O . ASP A 1 91 ? -12.638 8.054 22.811 1.00 93.75 91 ASP A O 1
ATOM 788 N N . SER A 1 92 ? -13.695 7.482 20.914 1.00 90.12 92 SER A N 1
ATOM 789 C CA . SER A 1 92 ? -14.855 6.880 21.593 1.00 90.12 92 SER A CA 1
ATOM 790 C C . SER A 1 92 ? -14.439 5.710 22.490 1.00 90.12 92 SER A C 1
ATOM 792 O O . SER A 1 92 ? -14.924 5.552 23.606 1.00 90.12 92 SER A O 1
ATOM 794 N N . ASN A 1 93 ? -13.529 4.858 22.010 1.00 89.19 93 ASN A N 1
ATOM 795 C CA . ASN A 1 93 ? -13.022 3.724 22.777 1.00 89.19 93 ASN A CA 1
ATOM 796 C C . ASN A 1 93 ? -12.231 4.172 24.012 1.00 89.19 93 ASN A C 1
ATOM 798 O O . ASN A 1 93 ? -12.327 3.549 25.064 1.00 89.19 93 ASN A O 1
ATOM 802 N N . LYS A 1 94 ? -11.468 5.261 23.899 1.00 89.94 94 LYS A N 1
ATOM 803 C CA . LYS A 1 94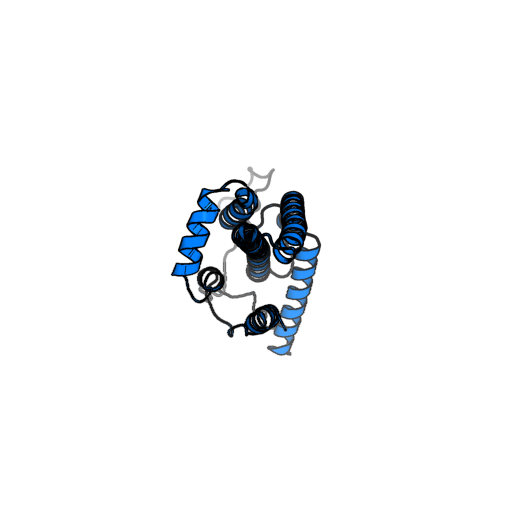 ? -10.716 5.848 25.011 1.00 89.94 94 LYS A CA 1
ATOM 804 C C . LYS A 1 94 ? -11.645 6.366 26.113 1.00 89.94 94 LYS A C 1
ATOM 806 O O . LYS A 1 94 ? -11.339 6.160 27.285 1.00 89.94 94 LYS A O 1
ATOM 811 N N . MET A 1 95 ? -12.762 7.000 25.747 1.00 90.12 95 MET A N 1
ATOM 812 C CA . MET A 1 95 ? -13.776 7.443 26.711 1.00 90.12 95 MET A CA 1
ATOM 813 C C . MET A 1 95 ? -14.397 6.257 27.458 1.00 90.12 95 MET A C 1
ATOM 815 O O . MET A 1 95 ? -14.414 6.256 28.685 1.00 90.12 95 MET A O 1
ATOM 819 N N . ASP A 1 96 ? -14.806 5.209 26.740 1.00 85.81 96 ASP A N 1
ATOM 820 C CA . ASP A 1 96 ? -15.429 4.034 27.363 1.00 85.81 96 ASP A CA 1
ATOM 821 C C . ASP A 1 96 ? -14.457 3.270 28.274 1.00 85.81 96 ASP A C 1
ATOM 823 O O . ASP A 1 96 ? -14.863 2.747 29.307 1.00 85.81 96 ASP A O 1
ATOM 827 N N . VAL A 1 97 ? -13.161 3.230 27.938 1.00 86.25 97 VAL A N 1
ATOM 828 C CA . VAL A 1 97 ? -12.127 2.661 28.821 1.00 86.25 97 VAL A CA 1
ATOM 829 C C . VAL A 1 97 ? -12.048 3.427 30.140 1.00 86.25 97 VAL A C 1
ATOM 831 O O . VAL A 1 97 ? -11.951 2.799 31.194 1.00 86.25 97 VAL A O 1
ATOM 834 N N . GLN A 1 98 ? -12.111 4.760 30.097 1.00 87.19 98 GLN A N 1
ATOM 835 C CA . GLN A 1 98 ? -12.101 5.587 31.302 1.00 87.19 98 GLN A CA 1
ATOM 836 C C . GLN A 1 98 ? -13.327 5.290 32.180 1.00 87.19 98 GLN A C 1
ATOM 838 O O . GLN A 1 98 ? -13.178 5.016 33.369 1.00 87.19 98 GLN A O 1
ATOM 843 N N . SER A 1 99 ? -14.520 5.225 31.583 1.00 84.38 99 SER A N 1
ATOM 844 C CA . SER A 1 99 ? -15.753 4.883 32.302 1.00 84.38 99 SER A CA 1
ATOM 845 C C . SER A 1 99 ? -15.758 3.448 32.847 1.00 84.38 99 SER A C 1
ATOM 847 O O . SER A 1 99 ? -16.277 3.198 33.937 1.00 84.38 99 SER A O 1
ATOM 849 N N . ALA A 1 100 ? -15.148 2.491 32.141 1.00 82.31 100 ALA A N 1
ATOM 850 C CA . ALA A 1 100 ? -15.040 1.109 32.607 1.00 82.31 100 ALA A CA 1
ATOM 851 C C . ALA A 1 100 ? -14.169 0.993 33.871 1.00 82.31 100 ALA A C 1
ATOM 853 O O . ALA A 1 100 ? -14.485 0.208 34.767 1.00 82.31 100 ALA A O 1
ATOM 854 N N . ILE A 1 101 ? -13.105 1.800 33.974 1.00 79.81 101 ILE A N 1
ATOM 855 C CA . ILE A 1 101 ? -12.247 1.881 35.170 1.00 79.81 101 ILE A CA 1
ATOM 856 C C . ILE A 1 101 ? -13.026 2.443 36.370 1.00 79.81 101 ILE A C 1
ATOM 858 O O . ILE A 1 101 ? -12.806 2.010 37.499 1.00 79.81 101 ILE A O 1
ATOM 862 N N . GLU A 1 102 ? -13.965 3.358 36.127 1.00 82.31 102 GLU A N 1
ATOM 863 C CA . GLU A 1 102 ? -14.816 3.992 37.146 1.00 82.31 102 GLU A CA 1
ATOM 864 C C . GLU A 1 102 ? -15.944 3.081 37.673 1.00 82.31 102 GLU A C 1
ATOM 866 O O . GLU A 1 102 ? -16.656 3.468 38.598 1.00 82.31 102 GLU A O 1
ATOM 871 N N . GLY A 1 103 ? -16.074 1.853 37.153 1.00 80.62 103 GLY A N 1
ATOM 872 C CA . GLY A 1 103 ? -16.959 0.824 37.713 1.00 80.62 103 GLY A CA 1
ATOM 873 C C . GLY A 1 103 ? -18.089 0.341 36.802 1.00 80.62 103 GLY A C 1
ATOM 874 O O . GLY A 1 103 ? -19.041 -0.240 37.314 1.00 80.62 103 GLY A O 1
ATOM 875 N N . SER A 1 104 ? -17.986 0.537 35.481 1.00 77.25 104 SER A N 1
ATOM 876 C CA . SER A 1 104 ? -18.953 0.035 34.480 1.00 77.25 104 SER A CA 1
ATOM 877 C C . SER A 1 104 ? -18.385 -1.137 33.647 1.00 77.25 104 SER A C 1
ATOM 879 O O . SER A 1 104 ? -17.976 -0.970 32.492 1.00 77.25 104 SER A O 1
ATOM 881 N N . PRO A 1 105 ? -18.301 -2.361 34.209 1.00 74.06 105 PRO A N 1
ATOM 882 C CA . PRO A 1 105 ? -17.698 -3.513 33.533 1.00 74.06 105 PRO A CA 1
ATOM 883 C C . PRO A 1 105 ? -18.466 -3.972 32.278 1.00 74.06 105 PRO A C 1
ATOM 885 O O . PRO A 1 105 ? -17.905 -4.658 31.422 1.00 74.06 105 PRO A O 1
ATOM 888 N N . GLU A 1 106 ? -19.732 -3.591 32.111 1.00 79.50 106 GLU A N 1
ATOM 889 C CA . GLU A 1 106 ? -20.528 -3.875 30.912 1.00 79.50 106 GLU A CA 1
ATOM 890 C C . GLU A 1 106 ? -19.908 -3.320 29.614 1.00 79.50 106 GLU A C 1
ATOM 892 O O . GLU A 1 106 ? -20.112 -3.890 28.535 1.00 79.50 106 GLU A O 1
ATOM 897 N N . LEU A 1 107 ? -19.079 -2.272 29.708 1.00 74.69 107 LEU A N 1
ATOM 898 C CA . LEU A 1 107 ? -18.425 -1.639 28.560 1.00 74.69 107 LEU A CA 1
ATOM 899 C C . LEU A 1 107 ? -17.281 -2.471 27.962 1.00 74.69 107 LEU A C 1
ATOM 901 O O . LEU A 1 107 ? -16.890 -2.228 26.819 1.00 74.69 107 LEU A O 1
ATOM 905 N N . PHE A 1 108 ? -16.764 -3.489 28.664 1.00 78.25 108 PHE A N 1
ATOM 906 C CA . PHE A 1 108 ? -15.620 -4.276 28.179 1.00 78.25 108 PHE A CA 1
ATOM 907 C C . PHE A 1 108 ? -15.864 -4.919 26.810 1.00 78.25 108 PHE A C 1
ATOM 909 O O . PHE A 1 108 ? -14.958 -4.956 25.977 1.00 78.25 108 PHE A O 1
ATOM 916 N N . THR A 1 109 ? -17.084 -5.393 26.555 1.00 77.88 109 THR A N 1
ATOM 917 C CA . THR A 1 109 ? -17.437 -6.015 25.269 1.00 77.88 109 THR A CA 1
ATOM 918 C C . THR A 1 109 ? -17.413 -5.008 24.117 1.00 77.88 109 THR A C 1
ATOM 920 O O . THR A 1 109 ? -16.887 -5.303 23.047 1.00 77.88 109 THR A O 1
ATOM 923 N N . ILE A 1 110 ? -17.905 -3.790 24.355 1.00 79.25 110 ILE A N 1
ATOM 924 C CA . ILE A 1 110 ? -17.911 -2.693 23.379 1.00 79.25 110 ILE A CA 1
ATOM 925 C C . ILE A 1 110 ? -16.479 -2.224 23.101 1.00 79.25 110 ILE A C 1
ATOM 927 O O . ILE A 1 110 ? -16.115 -1.984 21.948 1.00 79.25 110 ILE A O 1
ATOM 931 N N . ILE A 1 111 ? -15.650 -2.145 24.144 1.00 78.88 111 ILE A N 1
ATOM 932 C CA . ILE A 1 111 ? -14.242 -1.759 24.023 1.00 78.88 111 ILE A CA 1
ATOM 933 C C . ILE A 1 111 ? -13.472 -2.769 23.164 1.00 78.88 111 ILE A C 1
ATOM 935 O O . ILE A 1 111 ? -12.716 -2.396 22.262 1.00 78.88 111 ILE A O 1
ATOM 939 N N . GLN A 1 112 ? -13.679 -4.064 23.421 1.00 81.44 112 GLN A N 1
ATOM 940 C CA . GLN A 1 112 ? -13.063 -5.138 22.642 1.00 81.44 112 GLN A CA 1
ATOM 941 C C . GLN A 1 112 ? -13.503 -5.097 21.178 1.00 81.44 112 GLN A C 1
ATOM 943 O O . GLN A 1 112 ? -12.657 -5.183 20.287 1.00 81.44 112 GLN A O 1
ATOM 948 N N . ASP A 1 113 ? -14.796 -4.898 20.924 1.00 77.81 113 ASP A N 1
ATOM 949 C CA . ASP A 1 113 ? -15.335 -4.802 19.571 1.00 77.81 113 ASP A CA 1
ATOM 950 C C . ASP A 1 113 ? -14.723 -3.637 18.771 1.00 77.81 113 ASP A C 1
ATOM 952 O O . ASP A 1 113 ? -14.216 -3.817 17.656 1.00 77.81 113 ASP A O 1
ATOM 956 N N . ARG A 1 114 ? -14.671 -2.438 19.366 1.00 81.00 114 ARG A N 1
ATOM 957 C CA . ARG A 1 114 ? -14.057 -1.261 18.730 1.00 81.00 114 ARG A CA 1
ATOM 958 C C . ARG A 1 114 ? -12.567 -1.460 18.484 1.00 81.00 114 ARG A C 1
ATOM 960 O O . ARG A 1 114 ? -12.073 -1.119 17.410 1.00 81.00 114 ARG A O 1
ATOM 967 N N . HIS A 1 115 ? -11.852 -2.054 19.437 1.00 82.69 115 HIS A N 1
ATOM 968 C CA . HIS A 1 115 ? -10.435 -2.359 19.270 1.00 82.69 115 HIS A CA 1
ATOM 969 C C . HIS A 1 115 ? -10.193 -3.338 18.112 1.00 82.69 115 HIS A C 1
ATOM 971 O O . HIS A 1 115 ? -9.370 -3.069 17.231 1.00 82.69 115 HIS A O 1
ATOM 977 N N . CYS A 1 116 ? -10.943 -4.443 18.061 1.00 82.88 116 CYS A N 1
ATOM 978 C CA . CYS A 1 116 ? -10.895 -5.387 16.946 1.00 82.88 116 CYS A CA 1
ATOM 979 C C . CYS A 1 116 ? -11.223 -4.705 15.614 1.00 82.88 116 CYS A C 1
ATOM 981 O O . CYS A 1 116 ? -10.606 -5.019 14.591 1.00 82.88 116 CYS A O 1
ATOM 983 N N . SER A 1 117 ? -12.140 -3.739 15.639 1.00 82.62 117 SER A N 1
ATOM 984 C CA . SER A 1 117 ? -12.536 -3.006 14.449 1.00 82.62 117 SER A CA 1
ATOM 985 C C . SER A 1 117 ? -11.418 -2.148 13.870 1.00 82.62 117 SER A C 1
ATOM 987 O O . SER A 1 117 ? -11.082 -2.285 12.691 1.00 82.62 117 SER A O 1
ATOM 989 N N . ILE A 1 118 ? -10.759 -1.361 14.720 1.00 85.69 118 ILE A N 1
ATOM 990 C CA . ILE A 1 118 ? -9.598 -0.545 14.344 1.00 85.69 118 ILE A CA 1
ATOM 991 C C . ILE A 1 118 ? -8.472 -1.429 13.789 1.00 85.69 118 ILE A C 1
ATOM 993 O O . ILE A 1 118 ? -7.862 -1.098 12.770 1.00 85.69 118 ILE A O 1
ATOM 997 N N . LEU A 1 119 ? -8.206 -2.582 14.415 1.00 85.56 119 LEU A N 1
ATOM 998 C CA . LEU A 1 119 ? -7.185 -3.517 13.932 1.00 85.56 119 LEU A CA 1
ATOM 999 C C . LEU A 1 119 ? -7.504 -4.058 12.534 1.00 85.56 119 LEU A C 1
ATOM 1001 O O . LEU A 1 119 ? -6.593 -4.207 11.718 1.00 85.56 119 LEU A O 1
ATOM 1005 N N . ARG A 1 120 ? -8.777 -4.341 12.239 1.00 83.31 120 ARG A N 1
ATOM 1006 C CA . ARG A 1 120 ? -9.192 -4.803 10.911 1.00 83.31 120 ARG A CA 1
ATOM 1007 C C . ARG A 1 120 ? -9.044 -3.700 9.864 1.00 83.31 120 ARG A C 1
ATOM 1009 O O . ARG A 1 120 ? -8.456 -3.962 8.820 1.00 83.31 120 ARG A O 1
ATOM 1016 N N . MET A 1 121 ? -9.501 -2.482 10.159 1.00 87.00 121 MET A N 1
ATOM 1017 C CA . MET A 1 121 ? -9.358 -1.328 9.258 1.00 87.00 121 MET A CA 1
ATOM 1018 C C . MET A 1 121 ? -7.884 -1.068 8.936 1.00 87.00 121 MET A C 1
ATOM 1020 O O . MET A 1 121 ? -7.505 -0.986 7.769 1.00 87.00 121 MET A O 1
ATOM 1024 N N . LYS A 1 122 ? -7.019 -1.092 9.960 1.00 89.94 122 LYS A N 1
ATOM 1025 C CA . LYS A 1 122 ? -5.564 -1.011 9.791 1.00 89.94 122 LYS A CA 1
ATOM 1026 C C . LYS A 1 122 ? -5.029 -2.091 8.844 1.00 89.94 122 LYS A C 1
ATOM 1028 O O . LYS A 1 122 ? -4.221 -1.785 7.971 1.00 89.94 122 LYS A O 1
ATOM 1033 N N . ARG A 1 123 ? -5.447 -3.352 9.010 1.00 88.38 123 ARG A N 1
ATOM 1034 C CA . ARG A 1 123 ? -5.017 -4.455 8.128 1.00 88.38 123 ARG A CA 1
ATOM 1035 C C . ARG A 1 123 ? -5.456 -4.229 6.682 1.00 88.38 123 ARG A C 1
ATOM 1037 O O . ARG A 1 123 ? -4.639 -4.423 5.792 1.00 88.38 123 ARG A O 1
ATOM 1044 N N . CYS A 1 124 ? -6.695 -3.792 6.453 1.00 87.44 124 CYS A N 1
ATOM 1045 C CA . CYS A 1 124 ? -7.202 -3.492 5.113 1.00 87.44 124 CYS A CA 1
ATOM 1046 C C . CYS A 1 124 ? -6.400 -2.374 4.434 1.00 87.44 124 CYS A C 1
ATOM 1048 O O . CYS A 1 124 ? -5.972 -2.543 3.297 1.00 87.44 124 CYS A O 1
ATOM 1050 N N . VAL A 1 125 ? -6.125 -1.275 5.145 1.00 90.50 125 VAL A N 1
ATOM 1051 C CA . VAL A 1 125 ? -5.322 -0.161 4.611 1.00 90.50 125 VAL A CA 1
ATOM 1052 C C . VAL A 1 125 ? -3.902 -0.613 4.265 1.00 90.50 125 VAL A C 1
ATOM 1054 O O . VAL A 1 125 ? -3.401 -0.313 3.186 1.00 90.50 125 VAL A O 1
ATOM 1057 N N . ILE A 1 126 ? -3.253 -1.381 5.146 1.00 91.44 126 ILE A N 1
ATOM 1058 C CA . ILE A 1 126 ? -1.909 -1.908 4.872 1.00 91.44 126 ILE A CA 1
ATOM 1059 C C . ILE A 1 126 ? -1.931 -2.857 3.670 1.00 91.44 126 ILE A C 1
ATOM 1061 O O . ILE A 1 126 ? -1.037 -2.782 2.833 1.00 91.44 126 ILE A O 1
ATOM 1065 N N . ALA A 1 127 ? -2.936 -3.729 3.564 1.00 88.94 127 ALA A N 1
ATOM 1066 C CA . ALA A 1 127 ? -3.070 -4.647 2.438 1.00 88.94 127 ALA A CA 1
ATOM 1067 C C . ALA A 1 127 ? -3.249 -3.896 1.110 1.00 88.94 127 ALA A C 1
ATOM 1069 O O . ALA A 1 127 ? -2.581 -4.235 0.136 1.00 88.94 127 ALA A O 1
ATOM 1070 N N . TYR A 1 128 ? -4.080 -2.848 1.096 1.00 90.19 128 TYR A N 1
ATOM 1071 C CA . TYR A 1 128 ? -4.252 -1.949 -0.046 1.00 90.19 128 TYR A CA 1
ATOM 1072 C C . TYR A 1 128 ? -2.914 -1.337 -0.489 1.00 90.19 128 TYR A C 1
ATOM 1074 O O . TYR A 1 128 ? -2.492 -1.524 -1.630 1.00 90.19 128 TYR A O 1
ATOM 1082 N N . LEU A 1 129 ? -2.209 -0.670 0.432 1.00 92.75 129 LEU A N 1
ATOM 1083 C CA . LEU A 1 129 ? -0.931 -0.014 0.136 1.00 92.75 129 LEU A CA 1
ATOM 1084 C C . LEU A 1 129 ? 0.129 -1.024 -0.317 1.00 92.75 129 LEU A C 1
ATOM 1086 O O . LEU A 1 129 ? 0.831 -0.803 -1.298 1.00 92.75 129 LEU A O 1
ATOM 1090 N N . TYR A 1 130 ? 0.228 -2.163 0.368 1.00 92.81 130 TYR A N 1
ATOM 1091 C CA . TYR A 1 130 ? 1.198 -3.201 0.038 1.00 92.81 130 TYR A CA 1
ATOM 1092 C C . TYR A 1 130 ? 0.953 -3.804 -1.346 1.00 92.81 130 TYR A C 1
ATOM 1094 O O . TYR A 1 130 ? 1.904 -3.991 -2.103 1.00 92.81 130 TYR A O 1
ATOM 1102 N N . HIS A 1 131 ? -0.306 -4.084 -1.695 1.00 91.56 131 HIS A N 1
ATOM 1103 C CA . HIS A 1 131 ? -0.653 -4.603 -3.014 1.00 91.56 131 HIS A CA 1
ATOM 1104 C C . HIS A 1 131 ? -0.242 -3.623 -4.117 1.00 91.56 131 HIS A C 1
ATOM 1106 O O . HIS A 1 131 ? 0.397 -4.020 -5.089 1.00 91.56 131 HIS A O 1
ATOM 1112 N N . ARG A 1 132 ? -0.519 -2.327 -3.933 1.00 93.25 132 ARG A N 1
ATOM 1113 C CA . ARG A 1 132 ? -0.096 -1.285 -4.880 1.00 93.25 132 ARG A CA 1
ATOM 1114 C C . ARG A 1 132 ? 1.420 -1.218 -5.033 1.00 93.25 132 ARG A C 1
ATOM 1116 O O . ARG A 1 132 ? 1.908 -1.245 -6.158 1.00 93.25 132 ARG A O 1
ATOM 1123 N N . LEU A 1 133 ? 2.172 -1.238 -3.930 1.00 93.69 133 LEU A N 1
ATOM 1124 C CA . LEU A 1 133 ? 3.639 -1.281 -3.972 1.00 93.69 133 LEU A CA 1
ATOM 1125 C C . LEU A 1 133 ? 4.168 -2.513 -4.715 1.00 93.69 133 LEU A C 1
ATOM 1127 O O . LEU A 1 133 ? 5.162 -2.414 -5.430 1.00 93.69 133 LEU A O 1
ATOM 1131 N N . LYS A 1 134 ? 3.508 -3.668 -4.583 1.00 93.31 134 LYS A N 1
ATOM 1132 C CA . LYS A 1 134 ? 3.879 -4.882 -5.320 1.00 93.31 134 LYS A CA 1
ATOM 1133 C C . LYS A 1 134 ? 3.622 -4.786 -6.813 1.00 93.31 134 LYS A C 1
ATOM 1135 O O . LYS A 1 134 ? 4.446 -5.265 -7.590 1.00 93.31 134 LYS A O 1
ATOM 1140 N N . GLU A 1 135 ? 2.554 -4.121 -7.222 1.00 92.19 135 GLU A N 1
ATOM 1141 C CA . GLU A 1 135 ? 2.322 -3.852 -8.639 1.00 92.19 135 GLU A CA 1
ATOM 1142 C C . GLU A 1 135 ? 3.319 -2.831 -9.201 1.00 92.19 135 GLU A C 1
ATOM 1144 O O . GLU A 1 135 ? 3.844 -3.030 -10.295 1.00 92.19 135 GLU A O 1
ATOM 1149 N N . ILE A 1 136 ? 3.677 -1.797 -8.435 1.00 92.81 136 ILE A N 1
ATOM 1150 C CA . ILE A 1 136 ? 4.736 -0.844 -8.813 1.00 92.81 136 ILE A CA 1
ATOM 1151 C C . ILE A 1 136 ? 6.096 -1.548 -8.922 1.00 92.81 136 ILE A C 1
ATOM 1153 O O . ILE A 1 136 ? 6.851 -1.307 -9.865 1.00 92.81 136 ILE A O 1
ATOM 1157 N N . GLU A 1 137 ? 6.407 -2.452 -7.987 1.00 93.06 137 GLU A N 1
ATOM 1158 C CA . GLU A 1 137 ? 7.593 -3.307 -8.061 1.00 93.06 137 GLU A CA 1
ATOM 1159 C C . GLU A 1 137 ? 7.586 -4.105 -9.366 1.00 93.06 137 GLU A C 1
ATOM 1161 O O . GLU A 1 137 ? 8.555 -4.062 -10.120 1.00 93.06 137 GLU A O 1
ATOM 1166 N N . ARG A 1 138 ? 6.471 -4.779 -9.672 1.00 91.25 138 ARG A N 1
ATOM 1167 C CA . ARG A 1 138 ? 6.308 -5.564 -10.899 1.00 91.25 138 ARG A CA 1
ATOM 1168 C C . ARG A 1 138 ? 6.546 -4.715 -12.149 1.00 91.25 138 ARG A C 1
ATOM 1170 O O . ARG A 1 138 ? 7.235 -5.178 -13.054 1.00 91.25 138 ARG A O 1
ATOM 1177 N N . LEU A 1 139 ? 6.061 -3.472 -12.178 1.00 90.56 139 LEU A N 1
ATOM 1178 C CA . LEU A 1 139 ? 6.290 -2.552 -13.295 1.00 90.56 139 LEU A CA 1
ATOM 1179 C C . LEU A 1 139 ? 7.772 -2.254 -13.538 1.00 90.56 139 LEU A C 1
ATOM 1181 O O . LEU A 1 139 ? 8.184 -2.181 -14.696 1.00 90.56 139 LEU A O 1
ATOM 1185 N N . ARG A 1 140 ? 8.596 -2.144 -12.485 1.00 91.44 140 ARG A N 1
ATOM 1186 C CA . ARG A 1 140 ? 10.050 -1.965 -12.657 1.00 91.44 140 ARG A CA 1
ATOM 1187 C C . ARG A 1 140 ? 10.677 -3.131 -13.422 1.00 91.44 140 ARG A C 1
ATOM 1189 O O . ARG A 1 140 ? 11.612 -2.908 -14.194 1.00 91.44 140 ARG A O 1
ATOM 1196 N N . TRP A 1 141 ? 10.181 -4.347 -13.202 1.00 90.31 141 TRP A N 1
ATOM 1197 C CA . TRP A 1 141 ? 10.679 -5.566 -13.843 1.00 90.31 141 TRP A CA 1
ATOM 1198 C C . TRP A 1 141 ? 10.099 -5.802 -15.241 1.00 90.31 141 TRP A C 1
ATOM 1200 O O . TRP A 1 141 ? 10.741 -6.478 -16.034 1.00 90.31 141 TRP A O 1
ATOM 1210 N N . THR A 1 142 ? 8.921 -5.258 -15.568 1.00 87.25 1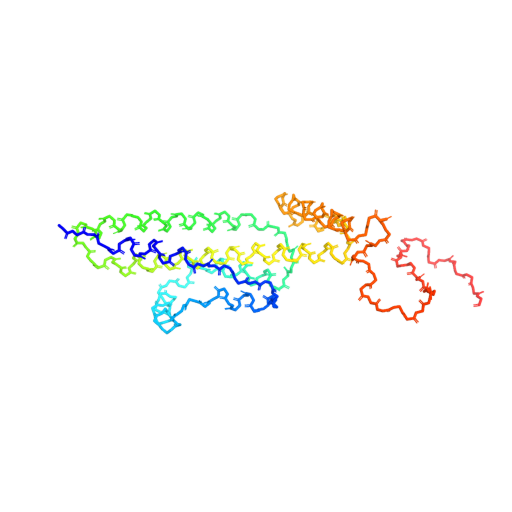42 THR A N 1
ATOM 1211 C CA . THR A 1 142 ? 8.305 -5.437 -16.899 1.00 87.25 142 THR A CA 1
ATOM 1212 C C . THR A 1 142 ? 8.596 -4.300 -17.870 1.00 87.25 142 THR A C 1
ATOM 1214 O O . THR A 1 142 ? 8.773 -4.547 -19.057 1.00 87.25 142 THR A O 1
ATOM 1217 N N . THR A 1 143 ? 8.602 -3.059 -17.384 1.00 83.44 143 THR A N 1
ATOM 1218 C CA . THR A 1 143 ? 8.679 -1.848 -18.220 1.00 83.44 143 THR A CA 1
ATOM 1219 C C . THR A 1 143 ? 10.039 -1.156 -18.105 1.00 83.44 143 THR A C 1
ATOM 1221 O O . THR A 1 143 ? 10.428 -0.396 -18.987 1.00 83.44 143 THR A O 1
ATOM 1224 N N . GLY A 1 144 ? 10.795 -1.437 -17.039 1.00 83.81 144 GLY A N 1
ATOM 1225 C CA . GLY A 1 144 ? 12.111 -0.852 -16.800 1.00 83.81 144 GLY A CA 1
ATOM 1226 C C . GLY A 1 144 ? 12.082 0.347 -15.848 1.00 83.81 144 GLY A C 1
ATOM 1227 O O . GLY A 1 144 ? 11.151 0.532 -15.066 1.00 83.81 144 GLY A O 1
ATOM 1228 N N . GLY A 1 145 ? 13.147 1.155 -15.871 1.00 82.06 145 GLY A N 1
ATOM 1229 C CA . GLY A 1 145 ? 13.361 2.262 -14.925 1.00 82.06 145 GLY A CA 1
ATOM 1230 C C . GLY A 1 145 ? 12.498 3.511 -15.143 1.00 82.06 145 GLY A C 1
ATOM 1231 O O . GLY A 1 145 ? 12.579 4.439 -14.342 1.00 82.06 145 GLY A O 1
ATOM 1232 N N . VAL A 1 146 ? 11.683 3.559 -16.203 1.00 87.00 146 VAL A N 1
ATOM 1233 C CA . VAL A 1 146 ? 10.833 4.711 -16.535 1.00 87.00 146 VAL A CA 1
ATOM 1234 C C . VAL A 1 146 ? 9.369 4.288 -16.525 1.00 87.00 146 VAL A C 1
ATOM 1236 O O . VAL A 1 146 ? 8.965 3.400 -17.271 1.00 87.00 146 VAL A O 1
ATOM 1239 N N . LEU A 1 147 ? 8.568 4.953 -15.689 1.00 87.69 147 LEU A N 1
ATOM 1240 C CA . LEU A 1 147 ? 7.124 4.739 -15.637 1.00 87.69 147 LEU A CA 1
ATOM 1241 C C . LEU A 1 147 ? 6.417 5.501 -16.773 1.00 87.69 147 LEU A C 1
ATOM 1243 O O . LEU A 1 147 ? 6.666 6.710 -16.907 1.00 87.69 147 LEU A O 1
ATOM 1247 N N . PRO A 1 148 ? 5.519 4.835 -17.527 1.00 89.06 148 PRO A N 1
ATOM 1248 C CA . PRO A 1 148 ? 4.580 5.472 -18.448 1.00 89.06 148 PRO A CA 1
ATOM 1249 C C . PRO A 1 148 ? 3.757 6.587 -17.777 1.00 89.06 148 PRO A C 1
ATOM 1251 O O . PRO A 1 148 ? 3.523 6.551 -16.566 1.00 89.06 148 PRO A O 1
ATOM 1254 N N . MET A 1 149 ? 3.358 7.606 -18.546 1.00 87.50 149 MET A N 1
ATOM 1255 C CA . MET A 1 149 ? 2.686 8.801 -18.004 1.00 87.50 149 MET A CA 1
ATOM 1256 C C . MET A 1 149 ? 1.292 8.487 -17.448 1.00 87.50 149 MET A C 1
ATOM 1258 O O . MET A 1 149 ? 0.962 8.939 -16.359 1.00 87.50 149 MET A O 1
ATOM 1262 N N . ASP A 1 150 ? 0.537 7.641 -18.141 1.00 87.44 150 ASP A N 1
ATOM 1263 C CA . ASP A 1 150 ? -0.769 7.114 -17.731 1.00 87.44 150 ASP A CA 1
ATOM 1264 C C . ASP A 1 150 ? -0.715 6.412 -16.367 1.00 87.44 150 ASP A C 1
ATOM 1266 O O . ASP A 1 150 ? -1.560 6.630 -15.503 1.00 87.44 150 ASP A O 1
ATOM 1270 N N . VAL A 1 151 ? 0.325 5.612 -16.128 1.00 88.69 151 VAL A N 1
ATOM 1271 C CA . VAL A 1 151 ? 0.520 4.959 -14.828 1.00 88.69 151 VAL A CA 1
ATOM 1272 C C . VAL A 1 151 ? 0.929 5.973 -13.762 1.00 88.69 151 VAL A C 1
ATOM 1274 O O . VAL A 1 151 ? 0.488 5.879 -12.619 1.00 88.69 151 VAL A O 1
ATOM 1277 N N . ARG A 1 152 ? 1.768 6.952 -14.118 1.00 89.88 152 ARG A N 1
ATOM 1278 C CA . ARG A 1 152 ? 2.245 7.984 -13.189 1.00 89.88 152 ARG A CA 1
ATOM 1279 C C . ARG A 1 152 ? 1.109 8.844 -12.642 1.00 89.88 152 ARG A C 1
ATOM 1281 O O . ARG A 1 152 ? 1.154 9.192 -11.469 1.00 89.88 152 ARG A O 1
ATOM 1288 N N . GLU A 1 153 ? 0.104 9.141 -13.458 1.00 91.50 153 GLU A N 1
ATOM 1289 C CA . GLU A 1 153 ? -1.088 9.898 -13.052 1.00 91.50 153 GLU A CA 1
ATOM 1290 C C . GLU A 1 153 ? -1.947 9.152 -12.015 1.00 91.50 153 GLU A C 1
ATOM 1292 O O . GLU A 1 153 ? -2.612 9.779 -11.191 1.00 91.50 153 GLU A O 1
ATOM 1297 N N . ASN A 1 154 ? -1.888 7.817 -11.997 1.00 92.50 154 ASN A N 1
ATOM 1298 C CA . ASN A 1 154 ? -2.620 6.987 -11.037 1.00 92.50 154 ASN A CA 1
ATOM 1299 C C . ASN A 1 154 ? -1.888 6.793 -9.698 1.00 92.50 154 ASN A C 1
ATOM 1301 O O . ASN A 1 154 ? -2.454 6.221 -8.756 1.00 92.50 154 ASN A O 1
ATOM 1305 N N . LEU A 1 155 ? -0.629 7.224 -9.608 1.00 92.75 155 LEU A N 1
ATOM 1306 C CA . LEU A 1 155 ? 0.228 7.046 -8.441 1.00 92.75 155 LEU A CA 1
ATOM 1307 C C . LEU A 1 155 ? 0.227 8.291 -7.556 1.00 92.75 155 LEU A C 1
ATOM 1309 O O . LEU A 1 155 ? 0.172 9.424 -8.026 1.00 92.75 155 LEU A O 1
ATOM 1313 N N . SER A 1 156 ? 0.347 8.071 -6.251 1.00 94.25 156 SER A N 1
ATOM 1314 C CA . SER A 1 156 ? 0.648 9.153 -5.311 1.00 94.25 156 SER A CA 1
ATOM 1315 C C . SER A 1 156 ? 2.116 9.589 -5.403 1.00 94.25 156 SER A C 1
ATOM 1317 O O . SER A 1 156 ? 2.990 8.815 -5.794 1.00 94.25 156 SER A O 1
ATOM 1319 N N . GLU A 1 157 ? 2.417 10.814 -4.966 1.00 93.12 157 GLU A N 1
ATOM 1320 C CA . GLU A 1 157 ? 3.792 11.337 -4.916 1.00 93.12 157 GLU A CA 1
ATOM 1321 C C . GLU A 1 157 ? 4.730 10.436 -4.091 1.00 93.12 157 GLU A C 1
ATOM 1323 O O . GLU A 1 157 ? 5.854 10.150 -4.503 1.00 93.12 157 GLU A O 1
ATOM 1328 N N . MET A 1 158 ? 4.229 9.891 -2.979 1.00 93.62 158 MET A N 1
ATOM 1329 C CA . MET A 1 158 ? 4.971 8.962 -2.119 1.00 93.62 158 MET A CA 1
ATOM 1330 C C . MET A 1 158 ? 5.255 7.617 -2.793 1.00 93.62 158 MET A C 1
ATOM 1332 O O . MET A 1 158 ? 6.322 7.035 -2.600 1.00 93.62 158 MET A O 1
ATOM 1336 N N . GLU A 1 159 ? 4.331 7.116 -3.614 1.00 94.25 159 GLU A N 1
ATOM 1337 C CA . GLU A 1 159 ? 4.552 5.905 -4.410 1.00 94.25 159 GLU A CA 1
ATOM 1338 C C . GLU A 1 159 ? 5.597 6.134 -5.512 1.00 94.25 159 GLU A C 1
ATOM 1340 O O . GLU A 1 159 ? 6.413 5.251 -5.788 1.00 94.25 159 GLU A O 1
ATOM 1345 N N . ILE A 1 160 ? 5.614 7.330 -6.109 1.00 94.06 160 ILE A N 1
ATOM 1346 C CA . ILE A 1 160 ? 6.616 7.723 -7.107 1.00 94.06 160 ILE A CA 1
ATOM 1347 C C . ILE A 1 160 ? 8.004 7.816 -6.463 1.00 94.06 160 ILE A C 1
ATOM 1349 O O . ILE A 1 160 ? 8.964 7.256 -6.998 1.00 94.06 160 ILE A O 1
ATOM 1353 N N . GLU A 1 161 ? 8.122 8.470 -5.306 1.00 95.38 161 GLU A N 1
ATOM 1354 C CA . GLU A 1 161 ? 9.377 8.533 -4.550 1.00 95.38 161 GLU A CA 1
ATOM 1355 C C . GLU A 1 161 ? 9.868 7.125 -4.176 1.00 95.38 161 GLU A C 1
ATOM 1357 O O . GLU A 1 161 ? 11.041 6.785 -4.373 1.00 95.38 161 GLU A O 1
ATOM 1362 N N . TRP A 1 162 ? 8.957 6.262 -3.713 1.00 95.81 162 TRP A N 1
ATOM 1363 C CA . TRP A 1 162 ? 9.272 4.871 -3.408 1.00 95.81 162 TRP A CA 1
ATOM 1364 C C . TRP A 1 162 ? 9.821 4.124 -4.633 1.00 95.81 162 TRP A C 1
ATOM 1366 O O . TRP A 1 162 ? 10.845 3.444 -4.521 1.00 95.81 162 TRP A O 1
ATOM 1376 N N . PHE A 1 163 ? 9.207 4.290 -5.812 1.00 95.06 163 PHE A N 1
ATOM 1377 C CA . PHE A 1 163 ? 9.682 3.683 -7.060 1.00 95.06 163 PHE A CA 1
ATOM 1378 C C . PHE A 1 163 ? 11.078 4.176 -7.455 1.00 95.06 163 PHE A C 1
ATOM 1380 O O . PHE A 1 163 ? 11.922 3.381 -7.881 1.00 95.06 163 PHE A O 1
ATOM 1387 N N . GLN A 1 164 ? 11.350 5.473 -7.302 1.00 94.62 164 GLN A N 1
ATOM 1388 C CA . GLN A 1 164 ? 12.668 6.046 -7.587 1.00 94.62 164 GLN A CA 1
ATOM 1389 C C . GLN A 1 164 ? 13.737 5.468 -6.654 1.00 94.62 164 GLN A C 1
ATOM 1391 O O . GLN A 1 164 ? 14.821 5.091 -7.107 1.00 94.62 164 GLN A O 1
ATOM 1396 N N . ASN A 1 165 ? 13.425 5.340 -5.363 1.00 95.94 165 ASN A N 1
ATOM 1397 C CA . ASN A 1 165 ? 14.334 4.741 -4.393 1.00 95.94 165 ASN A CA 1
ATOM 1398 C C . ASN A 1 165 ? 14.564 3.248 -4.672 1.00 95.94 165 ASN A C 1
ATOM 1400 O O . ASN A 1 165 ? 15.703 2.780 -4.654 1.00 95.94 165 ASN A O 1
ATOM 1404 N N . TYR A 1 166 ? 13.504 2.503 -4.997 1.00 95.44 166 TYR A N 1
ATOM 1405 C CA . TYR A 1 166 ? 13.610 1.102 -5.407 1.00 95.44 166 TYR A CA 1
ATOM 1406 C C . TYR A 1 166 ? 14.493 0.947 -6.650 1.00 95.44 166 TYR A C 1
ATOM 1408 O O . TYR A 1 166 ? 15.401 0.118 -6.664 1.00 95.44 166 TYR A O 1
ATOM 1416 N N . SER A 1 167 ? 14.283 1.791 -7.663 1.00 93.19 167 SER A N 1
ATOM 1417 C CA . SER A 1 167 ? 15.067 1.783 -8.899 1.00 93.19 167 SER A CA 1
ATOM 1418 C C . SER A 1 167 ? 16.543 2.072 -8.641 1.00 93.19 167 SER A C 1
ATOM 1420 O O . SER A 1 167 ? 17.394 1.350 -9.153 1.00 93.19 167 SER A O 1
ATOM 1422 N N . ARG A 1 168 ? 16.857 3.057 -7.788 1.00 93.69 168 ARG A N 1
ATOM 1423 C CA . ARG A 1 168 ? 18.234 3.362 -7.372 1.00 93.69 168 ARG A CA 1
ATOM 1424 C C . ARG A 1 168 ? 18.892 2.171 -6.674 1.00 93.69 168 ARG A C 1
ATOM 1426 O O . ARG A 1 168 ? 20.021 1.821 -7.005 1.00 93.69 168 ARG A O 1
ATOM 1433 N N . ASN A 1 169 ? 18.181 1.535 -5.743 1.00 94.38 169 ASN A N 1
ATOM 1434 C CA . ASN A 1 169 ? 18.683 0.365 -5.020 1.00 94.38 169 ASN A CA 1
ATOM 1435 C C . ASN A 1 169 ? 18.919 -0.826 -5.954 1.00 94.38 169 ASN A C 1
ATOM 1437 O O . ASN A 1 169 ? 19.902 -1.546 -5.791 1.00 94.38 169 ASN A O 1
ATOM 1441 N N . LEU A 1 170 ? 18.050 -1.020 -6.948 1.00 92.38 170 LEU A N 1
ATOM 1442 C CA . LEU A 1 170 ? 18.209 -2.068 -7.950 1.00 92.38 170 LEU A CA 1
ATOM 1443 C C . LEU A 1 170 ? 19.424 -1.808 -8.849 1.00 92.38 170 LEU A C 1
ATOM 1445 O O . LEU A 1 170 ? 20.221 -2.718 -9.048 1.00 92.38 170 LEU A O 1
ATOM 1449 N N . THR A 1 171 ? 19.610 -0.576 -9.332 1.00 90.50 171 THR A N 1
ATOM 1450 C CA . THR A 1 171 ? 20.799 -0.196 -10.114 1.00 90.50 171 THR A CA 1
ATOM 1451 C C . THR A 1 171 ? 22.083 -0.377 -9.305 1.00 90.50 171 THR A C 1
ATOM 1453 O O . THR A 1 171 ? 23.061 -0.912 -9.818 1.00 90.50 171 THR A O 1
ATOM 1456 N N . PHE A 1 172 ? 22.079 0.010 -8.026 1.00 92.12 172 PHE A N 1
ATOM 1457 C CA . PHE A 1 172 ? 23.216 -0.220 -7.133 1.00 92.12 172 PHE A CA 1
ATOM 1458 C C . PHE A 1 172 ? 23.513 -1.716 -6.966 1.00 92.12 172 PHE A C 1
ATOM 1460 O O . PHE A 1 172 ? 24.665 -2.136 -7.047 1.00 92.12 172 PHE A O 1
ATOM 1467 N N . TYR A 1 173 ? 22.473 -2.534 -6.783 1.00 92.56 173 TYR A N 1
ATOM 1468 C CA . TYR A 1 173 ? 22.623 -3.982 -6.689 1.00 92.56 173 TYR A CA 1
ATOM 1469 C C . TYR A 1 173 ? 23.189 -4.585 -7.981 1.00 92.56 173 TYR A C 1
ATOM 1471 O O . TYR A 1 173 ? 24.136 -5.363 -7.910 1.00 92.56 173 TYR A O 1
ATOM 1479 N N . MET A 1 174 ? 22.685 -4.185 -9.151 1.00 90.62 174 MET A N 1
ATOM 1480 C CA . MET A 1 174 ? 23.211 -4.631 -10.448 1.00 90.62 174 MET A CA 1
ATOM 1481 C C . MET A 1 174 ? 24.704 -4.318 -10.592 1.00 90.62 174 MET A C 1
ATOM 1483 O O . MET A 1 174 ? 25.473 -5.223 -10.898 1.00 90.62 174 MET A O 1
ATOM 1487 N N . GLY A 1 175 ? 25.130 -3.094 -10.259 1.00 89.00 175 GLY A N 1
ATOM 1488 C CA . GLY A 1 175 ? 26.550 -2.720 -10.299 1.00 89.00 175 GLY A CA 1
ATOM 1489 C C . GLY A 1 175 ? 27.427 -3.467 -9.285 1.00 89.00 175 GLY A C 1
ATOM 1490 O O . GLY A 1 175 ? 28.628 -3.597 -9.487 1.00 89.00 175 GLY A O 1
ATOM 1491 N N . SER A 1 176 ? 26.846 -3.983 -8.196 1.00 90.50 176 SER A N 1
ATOM 1492 C CA . SER A 1 176 ? 27.574 -4.832 -7.240 1.00 90.50 176 SER A CA 1
ATOM 1493 C C . SER A 1 176 ? 27.733 -6.282 -7.707 1.00 90.50 176 SER A C 1
ATOM 1495 O O . SER A 1 176 ? 28.678 -6.954 -7.301 1.00 90.50 176 SER A O 1
ATOM 1497 N N . VAL A 1 177 ? 26.798 -6.772 -8.527 1.00 90.00 177 VAL A N 1
ATOM 1498 C CA . VAL A 1 177 ? 26.820 -8.134 -9.078 1.00 90.00 177 VAL A CA 1
ATOM 1499 C C . VAL A 1 177 ? 27.742 -8.206 -10.289 1.00 90.00 177 VAL A C 1
ATOM 1501 O O . VAL A 1 177 ? 28.485 -9.174 -10.424 1.00 90.00 177 VAL A O 1
ATOM 1504 N N . ASP A 1 178 ? 27.701 -7.180 -11.136 1.00 87.12 178 ASP A N 1
ATOM 1505 C CA . ASP A 1 178 ? 28.545 -7.051 -12.316 1.00 87.12 178 ASP A CA 1
ATOM 1506 C C . ASP A 1 178 ? 29.264 -5.689 -12.307 1.00 87.12 178 ASP A C 1
ATOM 1508 O O . ASP A 1 178 ? 28.676 -4.679 -12.713 1.00 87.12 178 ASP A O 1
ATOM 1512 N N . PRO A 1 179 ? 30.525 -5.638 -11.832 1.00 79.50 179 PRO A N 1
ATOM 1513 C CA . PRO A 1 179 ? 31.322 -4.412 -11.794 1.00 79.50 179 PRO A CA 1
ATOM 1514 C C . PRO A 1 179 ? 31.562 -3.792 -13.173 1.00 79.50 179 PRO A C 1
ATOM 1516 O O . PRO A 1 179 ? 31.792 -2.586 -13.265 1.00 79.50 179 PRO A O 1
ATOM 1519 N N . ASP A 1 180 ? 31.500 -4.604 -14.230 1.00 81.31 180 ASP A N 1
ATOM 1520 C CA . ASP A 1 180 ? 31.751 -4.172 -15.602 1.00 81.31 180 ASP A CA 1
ATOM 1521 C C . ASP A 1 180 ? 30.501 -3.534 -16.249 1.00 81.31 180 ASP A C 1
ATOM 1523 O O . ASP A 1 180 ? 30.596 -2.882 -17.290 1.00 81.31 180 ASP A O 1
ATOM 1527 N N . GLY A 1 181 ? 29.333 -3.646 -15.598 1.00 76.75 181 GLY A N 1
ATOM 1528 C CA . GLY A 1 181 ? 28.108 -2.921 -15.949 1.00 76.75 181 GLY A CA 1
ATOM 1529 C C . GLY A 1 181 ? 27.369 -3.444 -17.183 1.00 76.75 181 GLY A C 1
ATOM 1530 O O . GLY A 1 181 ? 26.537 -2.727 -17.743 1.00 76.75 1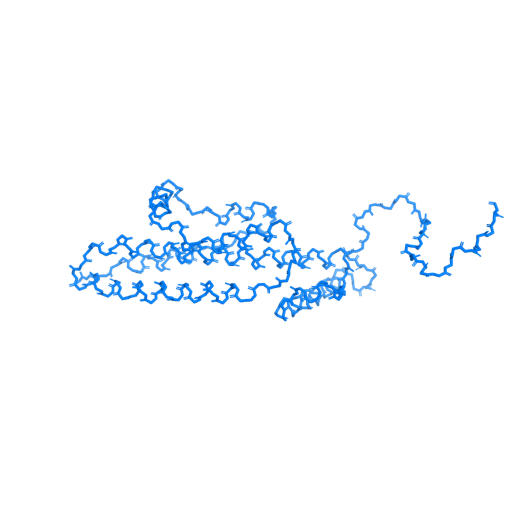81 GLY A O 1
ATOM 1531 N N . PHE A 1 182 ? 27.649 -4.674 -17.616 1.00 74.94 182 PHE A N 1
ATOM 1532 C CA . PHE A 1 182 ? 27.047 -5.273 -18.808 1.00 74.94 182 PHE A CA 1
ATOM 1533 C C . PHE A 1 182 ? 25.755 -6.050 -18.510 1.00 74.94 182 PHE A C 1
ATOM 1535 O O . PHE A 1 182 ? 24.981 -6.332 -19.428 1.00 74.94 182 PHE A O 1
ATOM 1542 N N . LEU A 1 183 ? 25.494 -6.385 -17.243 1.00 83.00 183 LEU A N 1
ATOM 1543 C CA . LEU A 1 183 ? 24.352 -7.192 -16.822 1.00 83.00 183 LEU A CA 1
ATOM 1544 C C . LEU A 1 183 ? 23.164 -6.351 -16.325 1.00 83.00 183 LEU A C 1
ATOM 1546 O O . LEU A 1 183 ? 23.154 -5.855 -15.197 1.00 83.00 183 LEU A O 1
ATOM 1550 N N . ASP A 1 184 ? 22.095 -6.294 -17.123 1.00 85.50 184 ASP A N 1
ATOM 1551 C CA . ASP A 1 184 ? 20.772 -5.853 -16.661 1.00 85.50 184 ASP A CA 1
ATOM 1552 C C . ASP A 1 184 ? 19.902 -7.066 -16.303 1.00 85.50 184 ASP A C 1
ATOM 1554 O O . ASP A 1 184 ? 19.466 -7.826 -17.167 1.00 85.50 184 ASP A O 1
ATOM 1558 N N . LEU A 1 185 ? 19.613 -7.219 -15.008 1.00 85.56 185 LEU A N 1
ATOM 1559 C CA . LEU A 1 185 ? 18.764 -8.291 -14.474 1.00 85.56 185 LEU A CA 1
ATOM 1560 C C . LEU A 1 185 ? 17.291 -8.184 -14.896 1.00 85.56 185 LEU A C 1
ATOM 1562 O O . LEU A 1 185 ? 16.542 -9.137 -14.706 1.00 85.56 185 LEU A O 1
ATOM 1566 N N . THR A 1 186 ? 16.849 -7.029 -15.403 1.00 85.75 186 THR A N 1
ATOM 1567 C CA . THR A 1 186 ? 15.459 -6.831 -15.846 1.00 85.75 186 THR A CA 1
ATOM 1568 C C . THR A 1 186 ? 15.207 -7.254 -17.289 1.00 85.75 186 THR A C 1
ATOM 1570 O O . THR A 1 186 ? 14.055 -7.310 -17.712 1.00 85.75 186 THR A O 1
ATOM 1573 N N . GLN A 1 187 ? 16.260 -7.601 -18.032 1.00 83.38 187 GLN A N 1
ATOM 1574 C CA . GLN A 1 187 ? 16.172 -8.060 -19.417 1.00 83.38 187 GLN A CA 1
ATOM 1575 C C . GLN A 1 187 ? 16.308 -9.581 -19.514 1.00 83.38 187 GLN A C 1
ATOM 1577 O O . GLN A 1 187 ? 16.729 -10.250 -18.575 1.00 83.38 187 GLN A O 1
ATOM 1582 N N . ASN A 1 188 ? 15.977 -10.132 -20.685 1.00 78.31 188 ASN A N 1
ATOM 1583 C CA . ASN A 1 188 ? 16.219 -11.539 -21.031 1.00 78.31 188 ASN A CA 1
ATOM 1584 C C . ASN A 1 188 ? 15.577 -12.551 -20.058 1.00 78.31 188 ASN A C 1
ATOM 1586 O O . ASN A 1 188 ? 16.129 -13.613 -19.783 1.00 78.31 188 ASN A O 1
ATOM 1590 N N . MET A 1 189 ? 14.375 -12.239 -19.560 1.00 79.94 189 MET A N 1
ATOM 1591 C CA . MET A 1 189 ? 13.607 -13.116 -18.659 1.00 79.94 189 MET A CA 1
ATOM 1592 C C . MET A 1 189 ? 13.105 -14.401 -19.340 1.00 79.94 189 MET A C 1
ATOM 1594 O O . MET A 1 189 ? 12.662 -15.329 -18.663 1.00 79.94 189 MET A O 1
ATOM 1598 N N . GLN A 1 190 ? 13.139 -14.448 -20.673 1.00 79.19 190 GLN A N 1
ATOM 1599 C CA . GLN A 1 190 ? 12.798 -15.616 -21.479 1.00 79.19 190 GLN A CA 1
ATOM 1600 C C . GLN A 1 190 ? 14.053 -16.160 -22.167 1.00 79.19 190 GLN A C 1
ATOM 1602 O O . GLN A 1 190 ? 14.914 -15.373 -22.570 1.00 79.19 190 GLN A O 1
ATOM 1607 N N . PRO A 1 191 ? 14.165 -17.491 -22.319 1.00 84.69 191 PRO A N 1
ATOM 1608 C CA . PRO A 1 191 ? 15.275 -18.078 -23.048 1.00 84.69 191 PRO A CA 1
ATOM 1609 C C . PRO A 1 191 ? 15.250 -17.609 -24.514 1.00 84.69 191 PRO A C 1
ATOM 1611 O O . PRO A 1 191 ? 14.172 -17.504 -25.103 1.00 84.69 191 PRO A O 1
ATOM 1614 N N . PRO A 1 192 ? 16.413 -17.331 -25.125 1.00 81.12 192 PRO A N 1
ATOM 1615 C CA . PRO A 1 192 ? 16.466 -16.916 -26.520 1.00 81.12 192 PRO A CA 1
ATOM 1616 C C . PRO A 1 192 ? 16.092 -18.083 -27.447 1.00 81.12 192 PRO A C 1
ATOM 1618 O O . PRO A 1 192 ? 16.742 -19.126 -27.423 1.00 81.12 192 PRO A O 1
ATOM 1621 N N . GLU A 1 193 ? 15.068 -17.903 -28.286 1.00 78.56 193 GLU A N 1
ATOM 1622 C CA . GLU A 1 193 ? 14.683 -18.888 -29.313 1.00 78.56 193 GLU A CA 1
ATOM 1623 C C . GLU A 1 193 ? 15.490 -18.725 -30.608 1.00 78.56 193 GLU A C 1
ATOM 1625 O O . GLU A 1 193 ? 15.861 -19.711 -31.238 1.00 78.56 193 GLU A O 1
ATOM 1630 N N . ASN A 1 194 ? 15.785 -17.483 -31.006 1.00 80.31 194 ASN A N 1
ATOM 1631 C CA . ASN A 1 194 ? 16.515 -17.150 -32.229 1.00 80.31 194 ASN A CA 1
ATOM 1632 C C . ASN A 1 194 ? 17.415 -15.927 -31.999 1.00 80.31 194 ASN A C 1
ATOM 1634 O O . ASN A 1 194 ? 17.035 -15.004 -31.282 1.00 80.31 194 ASN A O 1
ATOM 1638 N N . LEU A 1 195 ? 18.586 -15.890 -32.647 1.00 77.38 195 LEU A N 1
ATOM 1639 C CA . LEU A 1 195 ? 19.536 -14.769 -32.546 1.00 77.38 195 LEU A CA 1
ATOM 1640 C C . LEU A 1 195 ? 18.984 -13.462 -33.148 1.00 77.38 195 LEU A C 1
ATOM 1642 O O . LEU A 1 195 ? 19.328 -12.375 -32.693 1.00 77.38 195 LEU A O 1
ATOM 1646 N N . TYR A 1 196 ? 18.125 -13.568 -34.164 1.00 79.88 196 TYR A N 1
ATOM 1647 C CA . TYR A 1 196 ? 17.504 -12.429 -34.835 1.00 79.88 196 TYR A CA 1
ATOM 1648 C C . TYR A 1 196 ? 15.983 -12.545 -34.767 1.00 79.88 196 TYR A C 1
ATOM 1650 O O . TYR A 1 196 ? 15.419 -13.592 -35.086 1.00 79.88 196 TYR A O 1
ATOM 1658 N N . VAL A 1 197 ? 15.319 -11.449 -34.398 1.00 77.75 197 VAL A N 1
ATOM 1659 C CA . VAL A 1 197 ? 13.856 -11.352 -34.347 1.00 77.75 197 VAL A CA 1
ATOM 1660 C C . VAL A 1 197 ? 13.394 -10.297 -35.345 1.00 77.75 197 VAL A C 1
ATOM 1662 O O . VAL A 1 197 ? 13.923 -9.187 -35.388 1.00 77.75 197 VAL A O 1
ATOM 1665 N N . ARG A 1 198 ? 12.382 -10.630 -36.152 1.00 79.88 198 ARG A N 1
ATOM 1666 C CA . ARG A 1 198 ? 11.684 -9.651 -36.991 1.00 79.88 198 ARG A CA 1
ATOM 1667 C C . ARG A 1 198 ? 10.632 -8.946 -36.141 1.00 79.88 198 ARG A C 1
ATOM 1669 O O . ARG A 1 198 ? 9.636 -9.559 -35.770 1.00 79.88 198 ARG A O 1
ATOM 1676 N N . VAL A 1 199 ? 10.832 -7.661 -35.869 1.00 78.44 199 VAL A N 1
ATOM 1677 C CA . VAL A 1 199 ? 9.871 -6.836 -35.127 1.00 78.44 199 VAL A CA 1
ATOM 1678 C C . VAL A 1 199 ? 9.037 -6.028 -36.118 1.00 78.44 199 VAL A C 1
ATOM 1680 O O . VAL A 1 199 ? 9.585 -5.297 -36.941 1.00 78.44 199 VAL A O 1
ATOM 1683 N N . MET A 1 200 ? 7.712 -6.157 -36.055 1.00 76.00 200 MET A N 1
ATOM 1684 C CA . MET A 1 200 ? 6.798 -5.237 -36.736 1.00 76.00 200 MET A CA 1
ATOM 1685 C C . MET A 1 200 ? 6.463 -4.095 -35.778 1.00 76.00 200 MET A C 1
ATOM 1687 O O . MET A 1 200 ? 6.061 -4.333 -34.642 1.00 76.00 200 MET A O 1
ATOM 1691 N N . SER A 1 201 ? 6.643 -2.854 -36.226 1.00 55.19 201 SER A N 1
ATOM 1692 C CA . SER A 1 201 ? 6.273 -1.682 -35.436 1.00 55.19 201 SER A CA 1
ATOM 1693 C C . SER A 1 201 ? 4.750 -1.545 -35.400 1.00 55.19 201 SER A C 1
ATOM 1695 O O . SER A 1 201 ? 4.129 -1.279 -36.428 1.00 55.19 201 SER A O 1
ATOM 1697 N N . CYS A 1 202 ? 4.140 -1.703 -34.224 1.00 53.06 202 CYS A N 1
ATOM 1698 C CA . CYS A 1 202 ? 2.720 -1.417 -33.994 1.00 53.06 202 CYS A CA 1
ATOM 1699 C C . CYS A 1 202 ? 2.475 0.098 -33.879 1.00 53.06 202 CYS A C 1
ATOM 1701 O O . CYS A 1 202 ? 1.894 0.573 -32.908 1.00 53.06 202 CYS A O 1
ATOM 1703 N N . VAL A 1 203 ? 2.939 0.885 -34.846 1.00 51.09 203 VAL A N 1
ATOM 1704 C CA . VAL A 1 203 ? 2.484 2.268 -35.005 1.00 51.09 203 VAL A CA 1
ATOM 1705 C C . VAL A 1 203 ? 1.339 2.192 -35.995 1.00 51.09 203 VAL A C 1
ATOM 1707 O O . VAL A 1 203 ? 1.581 1.921 -37.162 1.00 51.09 203 VAL A O 1
ATOM 1710 N N . PHE A 1 204 ? 0.095 2.396 -35.555 1.00 45.50 204 PHE A N 1
ATOM 1711 C CA . PHE A 1 204 ? -0.988 2.710 -36.488 1.00 45.50 204 PHE A CA 1
ATOM 1712 C C . PHE A 1 204 ? -0.713 4.119 -37.031 1.00 45.50 204 PHE A C 1
ATOM 1714 O O . PHE A 1 204 ? -0.873 5.089 -36.280 1.00 45.50 204 PHE A O 1
ATOM 1721 N N . PRO A 1 205 ? -0.276 4.288 -38.295 1.00 41.66 205 PRO A N 1
ATOM 1722 C CA . PRO A 1 205 ? -0.125 5.620 -38.844 1.00 41.66 205 PRO A CA 1
ATOM 1723 C C . PRO A 1 205 ? -1.534 6.174 -39.052 1.00 41.66 205 PRO A C 1
ATOM 1725 O O . PRO A 1 205 ? -2.309 5.638 -39.842 1.00 41.66 205 PRO A O 1
ATOM 1728 N N . LYS A 1 206 ? -1.880 7.273 -38.377 1.00 50.03 206 LYS A N 1
ATOM 1729 C CA . LYS A 1 206 ? -3.157 7.975 -38.593 1.00 50.03 206 LYS A CA 1
ATOM 1730 C C . LYS A 1 206 ? -3.305 8.580 -40.007 1.00 50.03 206 LYS A C 1
ATOM 1732 O O . LYS A 1 206 ? -4.243 9.338 -40.223 1.00 50.03 206 LYS A O 1
ATOM 1737 N N . SER A 1 207 ? -2.436 8.279 -40.981 1.00 51.03 207 SER A N 1
ATOM 1738 C CA . SER A 1 207 ? -2.513 8.907 -42.310 1.00 51.03 207 SER A CA 1
ATOM 1739 C C . SER A 1 207 ? -1.866 8.188 -43.504 1.00 51.03 207 SER A C 1
ATOM 1741 O O . SER A 1 207 ? -1.763 8.810 -44.556 1.00 51.03 207 SER A O 1
ATOM 1743 N N . VAL A 1 208 ? -1.466 6.910 -43.445 1.00 48.72 208 VAL A N 1
ATOM 1744 C CA . VAL A 1 208 ? -0.889 6.252 -44.644 1.00 48.72 208 VAL A CA 1
ATOM 1745 C C . VAL A 1 208 ? -1.523 4.887 -44.892 1.00 48.72 208 VAL A C 1
ATOM 1747 O O . VAL A 1 208 ? -0.945 3.843 -44.617 1.00 48.72 208 VAL A O 1
ATOM 1750 N N . ALA A 1 209 ? -2.744 4.915 -45.427 1.00 44.53 209 ALA A N 1
ATOM 1751 C CA . ALA A 1 209 ? -3.443 3.744 -45.959 1.00 44.53 209 ALA A CA 1
ATOM 1752 C C . ALA A 1 209 ? -3.263 3.581 -47.485 1.00 44.53 209 ALA A C 1
ATOM 1754 O O . ALA A 1 209 ? -4.025 2.858 -48.117 1.00 44.53 209 ALA A O 1
ATOM 1755 N N . SER A 1 210 ? -2.289 4.249 -48.111 1.00 48.53 210 SER A N 1
ATOM 1756 C CA . SER A 1 210 ? -2.184 4.256 -49.576 1.00 48.53 210 SER A CA 1
ATOM 1757 C C . SER A 1 210 ? -0.751 4.276 -50.099 1.00 48.53 210 SER A C 1
ATOM 1759 O O . SER A 1 210 ? -0.418 5.136 -50.907 1.00 48.53 210 SER A O 1
ATOM 1761 N N . GLN A 1 211 ? 0.091 3.347 -49.645 1.00 49.34 211 GLN A N 1
ATOM 1762 C CA . GLN A 1 211 ? 1.268 2.883 -50.394 1.00 49.34 211 GLN A CA 1
ATOM 1763 C C . GLN A 1 211 ? 1.915 1.706 -49.658 1.00 49.34 211 GLN A C 1
ATOM 1765 O O . GLN A 1 211 ? 2.726 1.883 -48.755 1.00 49.34 211 GLN A O 1
ATOM 1770 N N . TRP A 1 212 ? 1.562 0.493 -50.071 1.00 36.91 212 TRP A N 1
ATOM 1771 C CA . TRP A 1 212 ? 2.416 -0.677 -49.884 1.00 36.91 212 TRP A CA 1
ATOM 1772 C C . TRP A 1 212 ? 2.923 -1.077 -51.272 1.00 36.91 212 TRP A C 1
ATOM 1774 O O . TRP A 1 212 ? 2.088 -1.249 -52.162 1.00 36.91 212 TRP A O 1
ATOM 1784 N N . PRO A 1 213 ? 4.239 -1.212 -51.510 1.00 48.62 213 PRO A N 1
ATOM 1785 C CA . PRO A 1 213 ? 4.709 -1.910 -52.690 1.00 48.62 213 PRO A CA 1
ATOM 1786 C C . PRO A 1 213 ? 4.572 -3.415 -52.445 1.00 48.62 213 PRO A C 1
ATOM 1788 O O . PRO A 1 213 ? 5.089 -3.952 -51.466 1.00 48.62 213 PRO A O 1
ATOM 1791 N N . THR A 1 214 ? 3.848 -4.079 -53.337 1.00 47.31 214 THR A N 1
ATOM 1792 C CA . THR A 1 214 ? 3.851 -5.533 -53.494 1.00 47.31 214 THR A CA 1
ATOM 1793 C C . THR A 1 214 ? 5.257 -5.990 -53.875 1.00 47.31 214 THR A C 1
ATOM 1795 O O . THR A 1 214 ? 5.797 -5.526 -54.880 1.00 47.31 214 THR A O 1
ATOM 1798 N N . PHE A 1 215 ? 5.810 -6.916 -53.099 1.00 42.75 215 PHE A N 1
ATOM 1799 C CA . PHE A 1 215 ? 6.848 -7.846 -53.530 1.00 42.75 215 PHE A CA 1
ATOM 1800 C C . PHE A 1 215 ? 6.380 -9.258 -53.200 1.00 42.75 215 PHE A C 1
ATOM 1802 O O . PHE A 1 215 ? 5.819 -9.434 -52.093 1.00 42.75 215 PHE A O 1
#